Protein AF-A0A8T4U6S9-F1 (afdb_monomer_lite)

Structure (mmCIF, N/CA/C/O backbone):
data_AF-A0A8T4U6S9-F1
#
_entry.id   AF-A0A8T4U6S9-F1
#
loop_
_atom_site.group_PDB
_atom_site.id
_atom_site.type_symbol
_atom_site.label_atom_id
_atom_site.label_alt_id
_atom_site.label_comp_id
_atom_site.label_asym_id
_atom_site.label_entity_id
_atom_site.label_seq_id
_atom_site.pdbx_PDB_ins_code
_atom_site.Cartn_x
_atom_site.Cartn_y
_atom_site.Cartn_z
_atom_site.occupancy
_atom_site.B_iso_or_equiv
_atom_site.auth_seq_id
_atom_site.auth_comp_id
_atom_site.auth_asym_id
_atom_site.auth_atom_id
_atom_site.pdbx_PDB_model_num
ATOM 1 N N . MET A 1 1 ? 29.583 -14.614 -25.474 1.00 51.53 1 MET A N 1
ATOM 2 C CA . MET A 1 1 ? 29.333 -15.308 -26.762 1.00 51.53 1 MET A CA 1
ATOM 3 C C . MET A 1 1 ? 27.960 -15.006 -27.361 1.00 51.53 1 MET A C 1
ATOM 5 O O . MET A 1 1 ? 27.967 -14.404 -28.423 1.00 51.53 1 MET A O 1
ATOM 9 N N . LEU A 1 2 ? 26.808 -15.324 -26.743 1.00 51.91 2 LEU A N 1
ATOM 10 C CA . LEU A 1 2 ? 25.491 -14.963 -27.326 1.00 51.91 2 LEU A CA 1
ATOM 11 C C . LEU A 1 2 ? 25.224 -13.436 -27.312 1.00 51.91 2 LEU A C 1
ATOM 13 O O . LEU A 1 2 ? 24.712 -12.878 -28.275 1.00 51.91 2 LEU A O 1
ATOM 17 N N . VAL A 1 3 ? 25.641 -12.750 -26.239 1.00 52.28 3 VAL A N 1
ATOM 18 C CA . VAL A 1 3 ? 25.426 -11.302 -26.026 1.00 52.28 3 VAL A CA 1
ATOM 19 C C . VAL A 1 3 ? 26.238 -10.427 -26.997 1.00 52.28 3 VAL A C 1
ATOM 21 O O . VAL A 1 3 ? 25.736 -9.408 -27.464 1.00 52.28 3 VAL A O 1
ATOM 24 N N . ASP A 1 4 ? 27.456 -10.843 -27.360 1.00 55.69 4 ASP A N 1
ATOM 25 C CA . ASP A 1 4 ? 28.350 -10.070 -28.241 1.00 55.69 4 ASP A CA 1
ATOM 26 C C . ASP A 1 4 ? 27.892 -10.089 -29.710 1.00 55.69 4 ASP A C 1
ATOM 28 O O . ASP A 1 4 ? 28.009 -9.084 -30.409 1.00 55.69 4 ASP A O 1
ATOM 32 N N . HIS A 1 5 ? 27.301 -11.202 -30.164 1.00 62.38 5 HIS A N 1
ATOM 33 C CA . HIS A 1 5 ? 26.723 -11.313 -31.512 1.00 62.38 5 HIS A CA 1
ATOM 34 C C . HIS A 1 5 ? 25.413 -10.524 -31.639 1.00 62.38 5 HIS A C 1
ATOM 36 O O . HIS A 1 5 ? 25.097 -10.007 -32.710 1.00 62.38 5 HIS A O 1
ATOM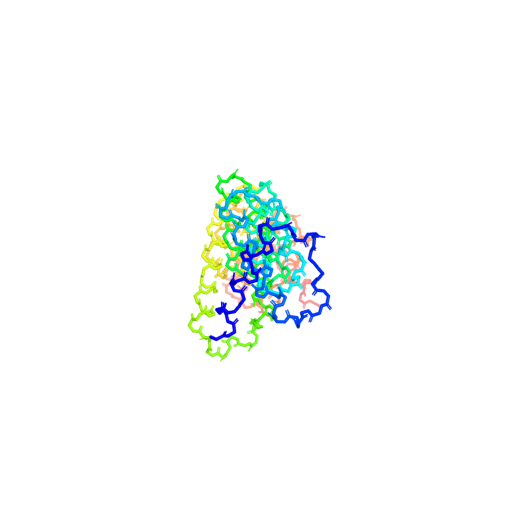 42 N N . LEU A 1 6 ? 24.680 -10.369 -30.533 1.00 75.19 6 LEU A N 1
ATOM 43 C CA . LEU A 1 6 ? 23.434 -9.612 -30.500 1.00 75.19 6 LEU A CA 1
ATOM 44 C C . LEU A 1 6 ? 23.664 -8.111 -30.707 1.00 75.19 6 LEU A C 1
ATOM 46 O O . LEU A 1 6 ? 22.892 -7.455 -31.399 1.00 75.19 6 LEU A O 1
ATOM 50 N N . ARG A 1 7 ? 24.762 -7.575 -30.159 1.00 78.25 7 ARG A N 1
ATOM 51 C CA . ARG A 1 7 ? 25.083 -6.144 -30.228 1.00 78.25 7 ARG A CA 1
ATOM 52 C C . ARG A 1 7 ? 25.266 -5.650 -31.664 1.00 78.25 7 ARG A C 1
ATOM 54 O O . ARG A 1 7 ? 24.832 -4.549 -31.989 1.00 78.25 7 ARG A O 1
ATOM 61 N N . GLY A 1 8 ? 25.876 -6.464 -32.527 1.00 82.25 8 GLY A N 1
ATOM 62 C CA . GLY A 1 8 ? 26.028 -6.143 -33.950 1.00 82.25 8 GLY A CA 1
ATOM 63 C C . GLY A 1 8 ? 24.681 -6.030 -34.666 1.00 82.25 8 GLY A C 1
ATOM 64 O O . GLY A 1 8 ? 24.449 -5.062 -35.388 1.00 82.25 8 GLY A O 1
ATOM 65 N N . LEU A 1 9 ? 23.770 -6.974 -34.404 1.00 83.81 9 LEU A N 1
ATOM 66 C CA . LEU A 1 9 ? 22.406 -6.943 -34.934 1.00 83.81 9 LEU A CA 1
ATOM 67 C C . LEU A 1 9 ? 21.625 -5.735 -34.400 1.00 83.81 9 LEU A C 1
ATOM 69 O O . LEU A 1 9 ? 20.993 -5.031 -35.178 1.00 83.81 9 LEU A O 1
ATOM 73 N N . VAL A 1 10 ? 21.708 -5.451 -33.098 1.00 87.44 10 VAL A N 1
ATOM 74 C CA . VAL A 1 10 ? 21.048 -4.298 -32.463 1.00 87.44 10 VAL A CA 1
ATOM 75 C C . VAL A 1 10 ? 21.481 -2.982 -33.108 1.00 87.44 10 VAL A C 1
ATOM 77 O O . VAL A 1 10 ? 20.631 -2.196 -33.515 1.00 87.44 10 VAL A O 1
ATOM 80 N N . LEU A 1 11 ? 22.789 -2.757 -33.262 1.00 85.25 11 LEU A N 1
ATOM 81 C CA . LEU A 1 11 ? 23.313 -1.534 -33.880 1.00 85.25 11 LEU A CA 1
ATOM 82 C C . LEU A 1 11 ? 22.956 -1.430 -35.368 1.00 85.25 11 LEU A C 1
ATOM 84 O O . LEU A 1 11 ? 22.713 -0.331 -35.867 1.00 85.25 11 LEU A O 1
ATOM 88 N N . TYR A 1 12 ? 22.906 -2.562 -36.076 1.00 86.75 12 TYR A N 1
ATOM 89 C CA . TYR A 1 12 ? 22.444 -2.599 -37.460 1.00 86.75 12 TYR A CA 1
ATOM 90 C C . TYR A 1 12 ? 20.974 -2.179 -37.562 1.00 86.75 12 TYR A C 1
ATOM 92 O O . TYR A 1 12 ? 20.671 -1.234 -38.288 1.00 86.75 12 TYR A O 1
ATOM 100 N N . VAL A 1 13 ? 20.081 -2.820 -36.797 1.00 86.19 13 VAL A N 1
ATOM 101 C CA . VAL A 1 13 ? 18.638 -2.530 -36.822 1.00 86.19 13 VAL A CA 1
ATOM 102 C C . VAL A 1 13 ? 18.345 -1.106 -36.355 1.00 86.19 13 VAL A C 1
ATOM 104 O O . VAL A 1 13 ? 17.532 -0.425 -36.973 1.00 86.19 13 VAL A O 1
ATOM 107 N N . TYR A 1 14 ? 19.052 -0.617 -35.335 1.00 86.94 14 TYR A N 1
ATOM 108 C CA . TYR A 1 14 ? 18.973 0.778 -34.899 1.00 86.94 14 TYR A CA 1
ATOM 109 C C . TYR A 1 14 ? 19.214 1.757 -36.063 1.00 86.94 14 TYR A C 1
ATOM 111 O O . TYR A 1 14 ? 18.476 2.727 -36.225 1.00 86.94 14 TYR A O 1
ATOM 119 N N . ARG A 1 15 ? 20.205 1.471 -36.918 1.00 84.88 15 ARG A N 1
ATOM 120 C CA . ARG A 1 15 ? 20.586 2.337 -38.041 1.00 84.88 15 ARG A CA 1
ATOM 121 C C . ARG A 1 15 ? 19.616 2.278 -39.224 1.00 84.88 15 ARG A C 1
ATOM 123 O O . ARG A 1 15 ? 19.459 3.288 -39.906 1.00 84.88 15 ARG A O 1
ATOM 130 N N . VAL A 1 16 ? 19.027 1.115 -39.509 1.00 84.62 16 VAL A N 1
ATOM 131 C CA . VAL A 1 16 ? 18.133 0.928 -40.672 1.00 84.62 16 VAL A CA 1
ATOM 132 C C . VAL A 1 16 ? 16.645 1.086 -40.337 1.00 84.62 16 VAL A C 1
ATOM 134 O O . VAL A 1 16 ? 15.842 1.296 -41.240 1.00 84.62 16 VAL A O 1
ATOM 137 N N . GLY A 1 17 ? 16.284 1.048 -39.053 1.00 80.25 17 GLY A N 1
ATOM 138 C CA . GLY A 1 17 ? 14.911 1.118 -38.554 1.00 80.25 17 GLY A CA 1
ATOM 139 C C . GLY A 1 17 ? 14.286 -0.267 -38.376 1.00 80.25 17 GLY A C 1
ATOM 140 O O . GLY A 1 17 ? 14.355 -1.109 -39.271 1.00 80.25 17 GLY A O 1
ATOM 141 N N . ILE A 1 18 ? 13.647 -0.502 -37.225 1.00 81.31 18 ILE A N 1
ATOM 142 C CA . ILE A 1 18 ? 13.078 -1.812 -36.858 1.00 81.31 18 ILE A CA 1
ATOM 143 C C . ILE A 1 18 ? 11.996 -2.300 -37.829 1.00 81.31 18 ILE A C 1
ATOM 145 O O . ILE A 1 18 ? 11.954 -3.485 -38.142 1.00 81.31 18 ILE A O 1
ATOM 149 N N . ASP A 1 19 ? 11.210 -1.383 -38.395 1.00 77.81 19 ASP A N 1
ATOM 150 C CA . ASP A 1 19 ? 10.136 -1.697 -39.349 1.00 77.81 19 ASP A CA 1
ATOM 151 C C . ASP A 1 19 ? 10.659 -2.246 -40.687 1.00 77.81 19 ASP A C 1
ATOM 153 O O . ASP A 1 19 ? 9.901 -2.795 -41.486 1.00 77.81 19 ASP A O 1
ATOM 157 N N . THR A 1 20 ? 11.963 -2.104 -40.947 1.00 78.62 20 THR A N 1
ATOM 158 C CA . THR A 1 20 ? 12.610 -2.579 -42.178 1.00 78.62 20 THR A CA 1
ATOM 159 C C . THR A 1 20 ? 13.179 -3.992 -42.051 1.00 78.62 20 THR A C 1
ATOM 161 O O . THR A 1 20 ? 13.638 -4.562 -43.043 1.00 78.62 20 THR A O 1
ATOM 164 N N . VAL A 1 21 ? 13.149 -4.576 -40.848 1.00 79.81 21 VAL A N 1
ATOM 165 C CA . VAL A 1 21 ? 13.785 -5.861 -40.549 1.00 79.81 21 VAL A CA 1
ATOM 166 C C . VAL A 1 21 ? 12.738 -6.868 -40.093 1.00 79.81 21 VAL A C 1
ATOM 168 O O . VAL A 1 21 ? 12.034 -6.660 -39.111 1.00 79.81 21 VAL A O 1
ATOM 171 N N . ASN A 1 22 ? 12.647 -8.000 -40.795 1.00 79.12 22 ASN A N 1
ATOM 172 C CA . ASN A 1 22 ? 11.760 -9.080 -40.383 1.00 79.12 22 ASN A CA 1
ATOM 173 C C . ASN A 1 22 ? 12.373 -9.860 -39.208 1.00 79.12 22 ASN A C 1
ATOM 175 O O . ASN A 1 22 ? 13.365 -10.570 -39.375 1.00 79.12 22 ASN A O 1
ATOM 179 N N . LEU A 1 23 ? 11.759 -9.743 -38.030 1.00 74.56 23 LEU A N 1
ATOM 180 C CA . LEU A 1 23 ? 12.216 -10.387 -36.798 1.00 74.56 23 LEU A CA 1
ATOM 181 C C . LEU A 1 23 ? 11.488 -11.711 -36.485 1.00 74.56 23 LEU A C 1
ATOM 183 O O . LEU A 1 23 ? 11.791 -12.337 -35.472 1.00 74.56 23 LEU A O 1
ATOM 187 N N . THR A 1 24 ? 10.572 -12.193 -37.340 1.00 72.50 24 THR A N 1
ATOM 188 C CA . THR A 1 24 ? 9.717 -13.373 -37.062 1.00 72.50 24 THR A CA 1
ATOM 189 C C . THR A 1 24 ? 10.461 -14.713 -36.953 1.00 72.50 24 THR A C 1
ATOM 191 O O . THR A 1 24 ? 9.826 -15.741 -36.740 1.00 72.50 24 THR A O 1
ATOM 194 N N . GLY A 1 25 ? 11.785 -14.729 -37.123 1.00 72.00 25 GLY A N 1
ATOM 195 C CA . GLY A 1 25 ? 12.630 -15.923 -37.003 1.00 72.00 25 GLY A CA 1
ATOM 196 C C . GLY A 1 25 ? 13.499 -15.976 -35.745 1.00 72.00 25 GLY A C 1
ATOM 197 O O . GLY A 1 25 ? 14.247 -16.938 -35.583 1.00 72.00 25 GLY A O 1
ATOM 198 N N . LEU A 1 26 ? 13.454 -14.961 -34.875 1.00 77.50 26 LEU A N 1
ATOM 199 C CA . LEU A 1 26 ? 14.237 -14.976 -33.640 1.00 77.50 26 LEU A CA 1
ATOM 200 C C . LEU A 1 26 ? 13.569 -15.866 -32.593 1.00 77.50 26 LEU A C 1
ATOM 202 O O . LEU A 1 26 ? 12.367 -15.765 -32.347 1.00 77.50 26 LEU A O 1
ATOM 206 N N . GLU A 1 27 ? 14.373 -16.693 -31.925 1.00 82.19 27 GLU A N 1
ATOM 207 C CA . GLU A 1 27 ? 13.925 -17.377 -30.716 1.00 82.19 27 GLU A CA 1
ATOM 208 C C . GLU A 1 27 ? 13.443 -16.344 -29.683 1.00 82.19 27 GLU A C 1
ATOM 210 O O . GLU A 1 27 ? 14.039 -15.264 -29.582 1.00 82.19 27 GLU A O 1
ATOM 215 N N . PRO A 1 28 ? 12.409 -16.654 -28.878 1.00 79.75 28 PRO A N 1
ATOM 216 C CA . PRO A 1 28 ? 11.852 -15.708 -27.914 1.00 79.75 28 PRO A CA 1
ATOM 217 C C . PRO A 1 28 ? 12.914 -15.073 -27.011 1.00 79.75 28 PRO A C 1
ATOM 219 O O . PRO A 1 28 ? 12.894 -13.871 -26.778 1.00 79.75 28 PRO A O 1
ATOM 222 N N . ASP A 1 29 ? 13.888 -15.851 -26.546 1.00 77.81 29 ASP A N 1
ATOM 223 C CA . ASP A 1 29 ? 14.964 -15.402 -25.657 1.00 77.81 29 ASP A CA 1
ATOM 224 C C . ASP A 1 29 ? 15.898 -14.383 -26.325 1.00 77.81 29 ASP A C 1
ATOM 226 O O . ASP A 1 29 ? 16.327 -13.407 -25.702 1.00 77.81 29 ASP A O 1
ATOM 230 N N . VAL A 1 30 ? 16.154 -14.577 -27.618 1.00 81.56 30 VAL A N 1
ATOM 231 C CA . VAL A 1 30 ? 16.970 -13.698 -28.461 1.00 81.56 30 VAL A CA 1
ATOM 232 C C . VAL A 1 30 ? 16.196 -12.424 -28.790 1.00 81.56 30 VAL A C 1
ATOM 234 O O . VAL A 1 30 ? 16.745 -11.332 -28.644 1.00 81.56 30 VAL A O 1
ATOM 237 N N . MET A 1 31 ? 14.912 -12.547 -29.144 1.00 82.94 31 MET A N 1
ATOM 238 C CA . MET A 1 31 ? 14.008 -11.412 -29.357 1.00 82.94 31 MET A CA 1
ATOM 239 C C . MET A 1 31 ? 13.930 -10.526 -28.107 1.00 82.94 31 MET A C 1
ATOM 241 O O . MET A 1 31 ? 14.059 -9.308 -28.202 1.00 82.94 31 MET A O 1
ATOM 245 N N . ARG A 1 32 ? 13.804 -11.124 -26.915 1.00 78.19 32 ARG A N 1
ATOM 246 C CA . ARG A 1 32 ? 13.781 -10.394 -25.636 1.00 78.19 32 ARG A CA 1
ATOM 247 C C . ARG A 1 32 ? 15.041 -9.565 -25.421 1.00 78.19 32 ARG A C 1
ATOM 249 O O . ARG A 1 32 ? 14.953 -8.359 -25.189 1.00 78.19 32 ARG A O 1
ATOM 256 N N . ALA A 1 33 ? 16.209 -10.206 -25.496 1.00 82.12 33 ALA A N 1
ATOM 257 C CA . ALA A 1 33 ? 17.491 -9.535 -25.298 1.00 82.12 33 ALA A CA 1
ATOM 258 C C . ALA A 1 33 ? 17.718 -8.433 -26.346 1.00 82.12 33 ALA A C 1
ATOM 260 O O . ALA A 1 33 ? 18.272 -7.381 -26.025 1.00 82.12 33 ALA A O 1
ATOM 261 N N . PHE A 1 34 ? 17.247 -8.664 -27.573 1.00 87.06 34 PHE A N 1
ATOM 262 C CA . PHE A 1 34 ? 17.358 -7.732 -28.686 1.00 87.06 34 PHE A CA 1
ATOM 263 C C . PHE A 1 34 ? 16.498 -6.488 -28.448 1.00 87.06 34 PHE A C 1
ATOM 265 O O . PHE A 1 34 ? 17.028 -5.377 -28.428 1.00 87.06 34 PHE A O 1
ATOM 272 N N . CYS A 1 35 ? 15.202 -6.673 -28.178 1.00 85.94 35 CYS A N 1
ATOM 273 C CA . CYS A 1 35 ? 14.265 -5.589 -27.888 1.00 85.94 35 CYS A CA 1
ATOM 274 C C . CYS A 1 35 ? 14.698 -4.770 -26.669 1.00 85.94 35 CYS A C 1
ATOM 276 O O . CYS A 1 35 ? 14.583 -3.546 -26.683 1.00 85.94 35 CYS A O 1
ATOM 278 N N . LYS A 1 36 ? 15.249 -5.418 -25.633 1.00 84.31 36 LYS A N 1
ATOM 279 C CA . LYS A 1 36 ? 15.798 -4.709 -24.476 1.00 84.31 36 LYS A CA 1
ATOM 280 C C . LYS A 1 36 ? 16.973 -3.810 -24.870 1.00 84.31 36 LYS A C 1
ATOM 282 O O . LYS A 1 36 ? 16.929 -2.621 -24.591 1.00 84.31 36 LYS A O 1
ATOM 287 N N . GLN A 1 37 ? 18.000 -4.352 -25.530 1.00 87.44 37 GLN A N 1
ATOM 288 C CA . GLN A 1 37 ? 19.192 -3.576 -25.897 1.00 87.44 37 GLN A CA 1
ATOM 289 C C . GLN A 1 37 ? 18.872 -2.438 -26.875 1.00 87.44 37 GLN A C 1
ATOM 291 O O . GLN A 1 37 ? 19.387 -1.336 -26.720 1.00 87.44 37 GLN A O 1
ATOM 296 N N . LEU A 1 38 ? 18.010 -2.685 -27.864 1.00 87.75 38 LEU A N 1
ATOM 297 C CA . LEU A 1 38 ? 17.597 -1.659 -28.819 1.00 87.75 38 LEU A CA 1
ATOM 298 C C . LEU A 1 38 ? 16.728 -0.578 -28.157 1.00 87.75 38 LEU A C 1
ATOM 300 O O . LEU A 1 38 ? 16.917 0.610 -28.410 1.00 87.75 38 LEU A O 1
ATOM 304 N N . GLY A 1 39 ? 15.804 -0.974 -27.277 1.00 85.94 39 GLY A N 1
ATOM 305 C CA . GLY A 1 39 ? 14.997 -0.031 -26.509 1.00 85.94 39 GLY A CA 1
ATOM 306 C C . GLY A 1 39 ? 15.838 0.810 -25.544 1.00 85.94 39 GLY A C 1
ATOM 307 O O . GLY A 1 39 ? 15.584 2.010 -25.426 1.00 85.94 39 GLY A O 1
ATOM 308 N N . ASP A 1 40 ? 16.860 0.214 -24.915 1.00 85.31 40 ASP A N 1
ATOM 309 C CA . ASP A 1 40 ? 17.811 0.910 -24.039 1.00 85.31 40 ASP A CA 1
ATOM 310 C C . ASP A 1 40 ? 18.556 2.003 -24.842 1.00 85.31 40 ASP A C 1
ATOM 312 O O . ASP A 1 40 ? 18.593 3.152 -24.403 1.00 85.31 40 ASP A O 1
ATOM 316 N N . ILE A 1 41 ? 19.020 1.704 -26.068 1.00 87.06 41 ILE A N 1
ATOM 317 C CA . ILE A 1 41 ? 19.638 2.694 -26.979 1.00 87.06 41 ILE A CA 1
ATOM 318 C C . ILE A 1 41 ? 18.664 3.836 -27.307 1.00 87.06 41 ILE A C 1
ATOM 320 O O . ILE A 1 41 ? 18.999 5.007 -27.129 1.00 87.06 41 ILE A O 1
ATOM 324 N N . TYR A 1 42 ? 17.430 3.529 -27.726 1.00 87.19 42 TYR A N 1
ATOM 325 C CA . TYR A 1 42 ? 16.435 4.575 -27.996 1.00 87.19 42 TYR A CA 1
ATOM 326 C C . TYR A 1 42 ? 16.137 5.431 -26.755 1.00 87.19 42 TYR A C 1
ATOM 328 O O . TYR A 1 42 ? 15.879 6.630 -26.876 1.00 87.19 42 TYR A O 1
ATOM 336 N N . ALA A 1 43 ? 16.161 4.840 -25.558 1.00 84.25 43 ALA A N 1
ATOM 337 C CA . ALA A 1 43 ? 15.920 5.551 -24.309 1.00 84.25 43 ALA A CA 1
ATOM 338 C C . ALA A 1 43 ? 17.094 6.455 -23.894 1.00 84.25 43 ALA A C 1
ATOM 340 O O . ALA A 1 43 ? 16.840 7.524 -23.327 1.00 84.25 43 ALA A O 1
ATOM 341 N N . GLU A 1 44 ? 18.338 6.041 -24.151 1.00 87.00 44 GLU A N 1
ATOM 342 C CA . GLU A 1 44 ? 19.557 6.835 -23.932 1.00 87.00 44 GLU A CA 1
ATOM 343 C C . GLU A 1 44 ? 19.596 8.070 -24.838 1.00 87.00 44 GLU A C 1
ATOM 345 O O . GLU A 1 44 ? 19.968 9.154 -24.398 1.00 87.00 44 GLU A O 1
ATOM 350 N N . GLU A 1 45 ? 19.106 7.944 -26.069 1.00 86.12 45 GLU A N 1
ATOM 351 C CA . GLU A 1 45 ? 19.044 9.045 -27.038 1.00 86.12 45 GLU A CA 1
ATOM 352 C C . GLU A 1 45 ? 17.809 9.948 -26.890 1.00 86.12 45 GLU A C 1
ATOM 354 O O . GLU A 1 45 ? 17.562 10.832 -27.708 1.00 86.12 45 GLU A O 1
ATOM 359 N N . GLY A 1 46 ? 16.989 9.725 -25.860 1.00 83.31 46 GLY A N 1
ATOM 360 C CA . GLY A 1 46 ? 15.782 10.516 -25.600 1.00 83.31 46 GLY A CA 1
ATOM 361 C C . GLY A 1 46 ? 14.577 10.161 -26.481 1.00 83.31 46 GLY A C 1
ATOM 362 O O . GLY A 1 46 ? 13.495 10.728 -26.299 1.00 83.31 46 GLY A O 1
ATOM 363 N N . SER A 1 47 ? 14.700 9.170 -27.367 1.00 86.94 47 SER A N 1
ATOM 364 C CA . SER A 1 47 ? 13.630 8.664 -28.238 1.00 86.94 47 SER A CA 1
ATOM 365 C C . SER A 1 47 ? 12.650 7.754 -27.481 1.00 86.94 47 SER A C 1
ATOM 367 O O . SER A 1 47 ? 12.463 6.580 -27.796 1.00 86.94 47 SER A O 1
ATOM 369 N N . THR A 1 48 ? 11.969 8.309 -26.474 1.00 85.06 48 THR A N 1
ATOM 370 C CA . THR A 1 48 ? 11.138 7.543 -25.523 1.00 85.06 48 THR A CA 1
ATOM 371 C C . THR A 1 48 ? 9.982 6.782 -26.192 1.00 85.06 48 THR A C 1
ATOM 373 O O . THR A 1 48 ? 9.643 5.682 -25.764 1.00 85.06 48 THR A O 1
ATOM 376 N N . ASN A 1 49 ? 9.387 7.318 -27.266 1.00 83.44 49 ASN A N 1
ATOM 377 C CA . ASN A 1 49 ? 8.327 6.620 -28.012 1.00 83.44 49 ASN A CA 1
ATOM 378 C C . ASN A 1 49 ? 8.851 5.378 -28.742 1.00 83.44 49 ASN A C 1
ATOM 380 O O . ASN A 1 49 ? 8.219 4.326 -28.677 1.00 83.44 49 ASN A O 1
ATOM 384 N N . ALA A 1 50 ? 10.010 5.497 -29.396 1.00 83.25 50 ALA A N 1
ATOM 385 C CA . ALA A 1 50 ? 10.654 4.383 -30.084 1.00 83.25 50 ALA A CA 1
ATOM 386 C C . ALA A 1 50 ? 11.115 3.318 -29.082 1.00 83.25 50 ALA A C 1
ATOM 388 O O . ALA A 1 50 ? 10.907 2.128 -29.310 1.00 83.25 50 ALA A O 1
ATOM 389 N N . ALA A 1 51 ? 11.640 3.741 -27.928 1.00 84.44 51 ALA A N 1
ATOM 390 C CA . ALA A 1 51 ? 12.003 2.838 -26.842 1.00 84.44 51 ALA A CA 1
ATOM 391 C C . ALA A 1 51 ? 10.798 2.019 -26.353 1.00 84.44 51 ALA A C 1
ATOM 393 O O . ALA A 1 51 ? 10.867 0.794 -26.314 1.00 84.44 51 ALA A O 1
ATOM 394 N N . LEU A 1 52 ? 9.669 2.674 -26.048 1.00 81.69 52 LEU A N 1
ATOM 395 C CA . LEU A 1 52 ? 8.448 1.995 -25.597 1.00 81.69 52 LEU A CA 1
ATOM 396 C C . LEU A 1 52 ? 7.909 1.003 -26.630 1.00 81.69 52 LEU A C 1
ATOM 398 O O . LEU A 1 52 ? 7.614 -0.132 -26.263 1.00 81.69 52 LEU A O 1
ATOM 402 N N . ALA A 1 53 ? 7.827 1.412 -27.900 1.00 82.31 53 ALA A N 1
ATOM 403 C CA . ALA A 1 53 ? 7.399 0.532 -28.986 1.00 82.31 53 ALA A CA 1
ATOM 404 C C . ALA A 1 53 ? 8.329 -0.686 -29.118 1.00 82.31 53 ALA A C 1
ATOM 406 O O . ALA A 1 53 ? 7.871 -1.815 -29.282 1.00 82.31 53 ALA A O 1
ATOM 407 N N . THR A 1 54 ? 9.637 -0.475 -28.960 1.00 83.44 54 THR A N 1
ATOM 408 C CA . THR A 1 54 ? 10.631 -1.550 -29.029 1.00 83.44 54 THR A CA 1
ATOM 409 C C . THR A 1 54 ? 10.496 -2.523 -27.859 1.00 83.44 54 THR A C 1
ATOM 411 O O . THR A 1 54 ? 10.528 -3.734 -28.066 1.00 83.44 54 THR A O 1
ATOM 414 N N . TYR A 1 55 ? 10.293 -2.029 -26.635 1.00 82.88 55 TYR A N 1
ATOM 415 C CA . TYR A 1 55 ? 10.102 -2.900 -25.476 1.00 82.88 55 TYR A CA 1
ATOM 416 C C . TYR A 1 55 ? 8.817 -3.734 -25.566 1.00 82.88 55 TYR A C 1
ATOM 418 O O . TYR A 1 55 ? 8.847 -4.907 -25.187 1.00 82.88 55 TYR A O 1
ATOM 426 N N . SER A 1 56 ? 7.723 -3.169 -26.099 1.00 76.81 56 SER A N 1
ATOM 427 C CA . SER A 1 56 ? 6.459 -3.904 -26.275 1.00 76.81 56 SER A CA 1
ATOM 428 C C . SER A 1 56 ? 6.562 -5.057 -27.274 1.00 76.81 56 SER A C 1
ATOM 430 O O . SER A 1 56 ? 5.869 -6.055 -27.130 1.00 76.81 56 SER A O 1
ATOM 432 N N . LEU A 1 57 ? 7.473 -4.982 -28.250 1.00 77.06 57 LEU A N 1
ATOM 433 C CA . LEU A 1 57 ? 7.698 -6.090 -29.190 1.00 77.06 57 LEU A CA 1
ATOM 434 C C . LEU A 1 57 ? 8.297 -7.332 -28.511 1.00 77.06 57 LEU A C 1
ATOM 436 O O . LEU A 1 57 ? 8.173 -8.437 -29.031 1.00 77.06 57 LEU A O 1
ATOM 440 N N . GLY A 1 58 ? 8.923 -7.163 -27.343 1.00 67.19 58 GLY A N 1
ATOM 441 C CA . GLY A 1 58 ? 9.478 -8.250 -26.540 1.00 67.19 58 GLY A CA 1
ATOM 442 C C . GLY A 1 58 ? 8.662 -8.581 -25.288 1.00 67.19 58 GLY A C 1
ATOM 443 O O . GLY A 1 58 ? 9.271 -9.071 -24.339 1.00 67.19 58 GLY A O 1
ATOM 444 N N . GLU A 1 59 ? 7.357 -8.257 -25.254 1.00 62.56 59 GLU A N 1
ATOM 445 C CA . GLU A 1 59 ? 6.414 -8.343 -24.114 1.00 62.56 59 GLU A CA 1
ATOM 446 C C . GLU A 1 59 ? 6.593 -9.587 -23.220 1.00 62.56 59 GLU A C 1
ATOM 448 O O . GLU A 1 59 ? 5.944 -10.620 -23.361 1.00 62.56 59 GLU A O 1
ATOM 453 N N . THR A 1 60 ? 7.508 -9.482 -22.262 1.00 61.09 60 THR A N 1
ATOM 454 C CA . THR A 1 60 ? 7.855 -10.518 -21.288 1.00 61.09 60 THR A CA 1
ATOM 455 C C . THR A 1 60 ? 8.347 -9.840 -20.011 1.00 61.09 60 THR A C 1
ATOM 457 O O . THR A 1 60 ? 8.787 -8.686 -20.054 1.00 61.09 60 THR A O 1
ATOM 460 N N . GLU A 1 61 ? 8.293 -10.549 -18.877 1.00 58.09 61 GLU A N 1
ATOM 461 C CA . GLU A 1 61 ? 8.628 -10.019 -17.540 1.00 58.09 61 GLU A CA 1
ATOM 462 C C . GLU A 1 61 ? 9.886 -9.118 -17.469 1.00 58.09 61 GLU A C 1
ATOM 464 O O . GLU A 1 61 ? 9.818 -8.073 -16.818 1.00 58.09 61 GLU A O 1
ATOM 469 N N . PRO A 1 62 ? 11.006 -9.415 -18.166 1.00 61.62 62 PRO A N 1
ATOM 470 C CA . PRO A 1 62 ? 12.218 -8.593 -18.106 1.00 61.62 62 PRO A CA 1
ATOM 471 C C . PRO A 1 62 ? 12.102 -7.190 -18.730 1.00 61.62 62 PRO A C 1
ATOM 473 O O . PRO A 1 62 ? 12.861 -6.299 -18.349 1.00 61.62 62 PRO A O 1
ATOM 476 N N . ASN A 1 63 ? 11.181 -6.970 -19.676 1.00 72.88 63 ASN A N 1
ATOM 477 C CA . ASN A 1 63 ? 11.041 -5.685 -20.379 1.00 72.88 63 ASN A CA 1
ATOM 478 C C . ASN A 1 63 ? 10.085 -4.719 -19.673 1.00 72.88 63 ASN A C 1
ATOM 480 O O . ASN A 1 63 ? 10.138 -3.511 -19.917 1.00 72.88 63 ASN A O 1
ATOM 484 N N . TYR A 1 64 ? 9.245 -5.216 -18.763 1.00 79.75 64 TYR A N 1
ATOM 485 C CA . TYR A 1 64 ? 8.256 -4.390 -18.077 1.00 79.75 64 TYR A CA 1
ATOM 486 C C . TYR A 1 64 ? 8.887 -3.269 -17.252 1.00 79.75 64 TYR A C 1
ATOM 488 O O . TYR A 1 64 ? 8.388 -2.147 -17.276 1.00 79.75 64 TYR A O 1
ATOM 496 N N . LYS A 1 65 ? 10.032 -3.505 -16.600 1.00 80.62 65 LYS A N 1
ATOM 497 C CA . LYS A 1 65 ? 10.724 -2.444 -15.853 1.00 80.62 65 LYS A CA 1
ATOM 498 C C . LYS A 1 65 ? 11.132 -1.284 -16.766 1.00 80.62 65 LYS A C 1
ATOM 500 O O . LYS A 1 65 ? 10.839 -0.129 -16.461 1.00 80.62 65 LYS A O 1
ATOM 505 N N . SER A 1 66 ? 11.742 -1.576 -17.917 1.00 81.19 66 SER A N 1
ATOM 506 C CA . SER A 1 66 ? 12.135 -0.544 -18.885 1.00 81.19 66 SER A CA 1
ATOM 507 C C . SER A 1 66 ? 10.925 0.157 -19.522 1.00 81.19 66 SER A C 1
ATOM 509 O O . SER A 1 66 ? 10.954 1.375 -19.712 1.00 81.19 66 SER A O 1
ATOM 511 N N . MET A 1 67 ? 9.828 -0.568 -19.773 1.00 82.44 67 MET A N 1
ATOM 512 C CA . MET A 1 67 ? 8.560 0.021 -20.230 1.00 82.44 67 MET A CA 1
ATOM 513 C C . MET A 1 67 ? 7.969 0.989 -19.203 1.00 82.44 67 MET A C 1
ATOM 515 O O . MET A 1 67 ? 7.623 2.119 -19.548 1.00 82.44 67 MET A O 1
ATOM 519 N N . ALA A 1 68 ? 7.879 0.579 -17.938 1.00 86.62 68 ALA A N 1
ATOM 520 C CA . ALA A 1 68 ? 7.342 1.414 -16.871 1.00 86.62 68 ALA A CA 1
ATOM 521 C C . ALA A 1 68 ? 8.174 2.693 -16.688 1.00 86.62 68 ALA A C 1
ATOM 523 O O . ALA A 1 68 ? 7.617 3.787 -16.598 1.00 86.62 68 ALA A O 1
ATOM 524 N N . LEU A 1 69 ? 9.508 2.589 -16.734 1.00 85.31 69 LEU A N 1
ATOM 525 C CA . LEU A 1 69 ? 10.402 3.752 -16.700 1.00 85.31 69 LEU A CA 1
ATOM 526 C C . LEU A 1 69 ? 10.192 4.689 -17.903 1.00 85.31 69 LEU A C 1
ATOM 528 O O . LEU A 1 69 ? 10.234 5.910 -17.746 1.00 85.31 69 LEU A O 1
ATOM 532 N N . GLY A 1 70 ? 9.923 4.147 -19.094 1.00 84.38 70 GLY A N 1
ATOM 533 C CA . GLY A 1 70 ? 9.556 4.942 -20.268 1.00 84.38 70 GLY A CA 1
ATOM 534 C C . GLY A 1 70 ? 8.243 5.710 -20.077 1.00 84.38 70 GLY A C 1
ATOM 535 O O . GLY A 1 70 ? 8.171 6.895 -20.401 1.00 84.38 70 GLY A O 1
ATOM 536 N N . TYR A 1 71 ? 7.224 5.084 -19.482 1.00 88.75 71 TYR A N 1
ATOM 537 C CA . TYR A 1 71 ? 5.968 5.760 -19.140 1.00 88.75 71 TYR A CA 1
ATOM 538 C C . TYR A 1 71 ? 6.151 6.837 -18.064 1.00 88.75 71 TYR A C 1
ATOM 540 O O . TYR A 1 71 ? 5.612 7.934 -18.206 1.00 88.75 71 TYR A O 1
ATOM 548 N N . ILE A 1 72 ? 6.999 6.598 -17.057 1.00 87.25 72 ILE A N 1
ATOM 549 C CA . ILE A 1 72 ? 7.393 7.618 -16.072 1.00 87.25 72 ILE A CA 1
ATOM 550 C C . ILE A 1 72 ? 7.999 8.841 -16.770 1.00 87.25 72 ILE A C 1
ATOM 552 O O . ILE A 1 72 ? 7.593 9.963 -16.459 1.00 87.25 72 ILE A O 1
ATOM 556 N N . LYS A 1 73 ? 8.921 8.640 -17.726 1.00 85.62 73 LYS A N 1
ATOM 557 C CA . LYS A 1 73 ? 9.546 9.724 -18.510 1.00 85.62 73 LYS A CA 1
ATOM 558 C C . LYS A 1 73 ? 8.541 10.504 -19.364 1.00 85.62 73 LYS A C 1
ATOM 560 O O . LYS A 1 73 ? 8.744 11.689 -19.596 1.00 85.62 73 LYS A O 1
ATOM 565 N N . LYS A 1 74 ? 7.461 9.861 -19.817 1.00 86.62 74 LYS A N 1
ATOM 566 C CA . LYS A 1 74 ? 6.370 10.497 -20.580 1.00 86.62 74 LYS A CA 1
ATOM 567 C C . LYS A 1 74 ? 5.296 11.152 -19.712 1.00 86.62 74 LYS A C 1
ATOM 569 O O . LYS A 1 74 ? 4.246 11.505 -20.241 1.00 86.62 74 LYS A O 1
ATOM 574 N N . ASP A 1 75 ? 5.533 11.259 -18.409 1.00 87.38 75 ASP A N 1
ATOM 575 C CA . ASP A 1 75 ? 4.556 11.756 -17.442 1.00 87.38 75 ASP A CA 1
ATOM 576 C C . ASP A 1 75 ? 3.223 10.985 -17.469 1.00 87.38 75 ASP A C 1
ATOM 578 O O . ASP A 1 75 ? 2.134 11.533 -17.345 1.00 87.38 75 ASP A O 1
ATOM 582 N N . LYS A 1 76 ? 3.334 9.665 -17.643 1.00 89.62 76 LYS A N 1
ATOM 583 C CA . LYS A 1 76 ? 2.231 8.699 -17.685 1.00 89.62 76 LYS A CA 1
ATOM 584 C C . LYS A 1 76 ? 2.345 7.713 -16.514 1.00 89.62 76 LYS A C 1
ATOM 586 O O . LYS A 1 76 ? 2.667 6.540 -16.713 1.00 89.62 76 LYS A O 1
ATOM 591 N N . PRO A 1 77 ? 2.206 8.180 -15.258 1.00 89.00 77 PRO A N 1
ATOM 592 C CA . PRO A 1 77 ? 2.508 7.361 -14.088 1.00 89.00 77 PRO A CA 1
ATOM 593 C C . PRO A 1 77 ? 1.477 6.248 -13.839 1.00 89.00 77 PRO A C 1
ATOM 595 O O . PRO A 1 77 ? 1.837 5.226 -13.260 1.00 89.00 77 PRO A O 1
ATOM 598 N N . ASN A 1 78 ? 0.237 6.388 -14.321 1.00 89.12 78 ASN A N 1
ATOM 599 C CA . ASN A 1 78 ? -0.780 5.335 -14.220 1.00 89.12 78 ASN A CA 1
ATOM 600 C C . ASN A 1 78 ? -0.462 4.164 -15.156 1.00 89.12 78 ASN A C 1
ATOM 602 O O . ASN A 1 78 ? -0.470 3.013 -14.735 1.00 89.12 78 ASN A O 1
ATOM 606 N N . GLU A 1 79 ? -0.052 4.445 -16.394 1.00 90.19 79 GLU A N 1
ATOM 607 C CA . GLU A 1 79 ? 0.411 3.406 -17.313 1.00 90.19 79 GLU A CA 1
ATOM 608 C C . GLU A 1 79 ? 1.686 2.721 -16.793 1.00 90.19 79 GLU A C 1
ATOM 610 O O . GLU A 1 79 ? 1.855 1.512 -16.951 1.00 90.19 79 GLU A O 1
ATOM 615 N N . ALA A 1 80 ? 2.568 3.466 -16.115 1.00 90.75 80 ALA A N 1
ATOM 616 C CA . ALA A 1 80 ? 3.720 2.882 -15.432 1.00 90.75 80 ALA A CA 1
ATOM 617 C C . ALA A 1 80 ? 3.307 1.954 -14.276 1.00 90.75 80 ALA A C 1
ATOM 619 O O . ALA A 1 80 ? 3.874 0.867 -14.146 1.00 90.75 80 ALA A O 1
ATOM 620 N N . ARG A 1 81 ? 2.305 2.345 -13.471 1.00 92.62 81 ARG A N 1
ATOM 621 C CA . ARG A 1 81 ? 1.732 1.509 -12.402 1.00 92.62 81 ARG A CA 1
ATOM 622 C C . ARG A 1 81 ? 1.248 0.177 -12.961 1.00 92.62 81 ARG A C 1
ATOM 624 O O . ARG A 1 81 ? 1.667 -0.863 -12.463 1.00 92.62 81 ARG A O 1
ATOM 631 N N . ASP A 1 82 ? 0.431 0.194 -14.011 1.00 90.88 82 ASP A N 1
ATOM 632 C CA . ASP A 1 82 ? -0.144 -1.024 -14.598 1.00 90.88 82 ASP A CA 1
ATOM 633 C C . ASP A 1 82 ? 0.930 -1.993 -15.102 1.00 90.88 82 ASP A C 1
ATOM 635 O O . ASP A 1 82 ? 0.772 -3.215 -15.045 1.00 90.88 82 ASP A O 1
ATOM 639 N N . ILE A 1 83 ? 2.039 -1.458 -15.615 1.00 89.94 83 ILE A N 1
ATOM 640 C CA . ILE A 1 83 ? 3.180 -2.263 -16.045 1.00 89.94 83 ILE A CA 1
ATOM 641 C C . ILE A 1 83 ? 3.913 -2.856 -14.833 1.00 89.94 83 ILE A C 1
ATOM 643 O O . ILE A 1 83 ? 4.201 -4.052 -14.837 1.00 89.94 83 ILE A O 1
ATOM 647 N N . PHE A 1 84 ? 4.175 -2.075 -13.779 1.00 91.94 84 PHE A N 1
ATOM 648 C CA . PHE A 1 84 ? 4.818 -2.592 -12.564 1.00 91.94 84 PHE A CA 1
ATOM 649 C C . PHE A 1 84 ? 3.969 -3.643 -11.836 1.00 91.94 84 PHE A C 1
ATOM 651 O O . PHE A 1 84 ? 4.517 -4.639 -11.363 1.00 91.94 84 PHE A O 1
ATOM 658 N N . VAL A 1 85 ? 2.643 -3.470 -11.791 1.00 90.75 85 VAL A N 1
ATOM 659 C CA . VAL A 1 85 ? 1.709 -4.464 -11.234 1.00 90.75 85 VAL A CA 1
ATOM 660 C C . VAL A 1 85 ? 1.776 -5.764 -12.030 1.00 90.75 85 VAL A C 1
ATOM 662 O O . VAL A 1 85 ? 1.968 -6.828 -11.443 1.00 90.75 85 VAL A O 1
ATOM 665 N N . ARG A 1 86 ? 1.703 -5.691 -13.368 1.00 87.00 86 ARG A N 1
ATOM 666 C CA . ARG A 1 86 ? 1.846 -6.869 -14.244 1.00 87.00 86 ARG A CA 1
ATOM 667 C C . ARG A 1 86 ? 3.192 -7.568 -14.073 1.00 87.00 86 ARG A C 1
ATOM 669 O O . ARG A 1 86 ? 3.243 -8.792 -14.073 1.00 87.00 86 ARG A O 1
ATOM 676 N N . ALA A 1 87 ? 4.262 -6.802 -13.877 1.00 86.00 87 ALA A N 1
ATOM 677 C CA . ALA A 1 87 ? 5.600 -7.324 -13.610 1.00 86.00 87 ALA A CA 1
ATOM 678 C C . ALA A 1 87 ? 5.782 -7.883 -12.191 1.00 86.00 87 ALA A C 1
ATOM 680 O O . ALA A 1 87 ? 6.826 -8.461 -11.887 1.00 86.00 87 ALA A O 1
ATOM 681 N N . LYS A 1 88 ? 4.810 -7.661 -11.296 1.00 88.44 88 LYS A N 1
ATOM 682 C CA . LYS A 1 88 ? 4.948 -7.872 -9.851 1.00 88.44 88 LYS A CA 1
ATOM 683 C C . LYS A 1 88 ? 6.235 -7.231 -9.290 1.00 88.44 88 LYS A C 1
ATOM 685 O O . LYS A 1 88 ? 6.884 -7.817 -8.414 1.00 88.44 88 LYS A O 1
ATOM 690 N N . ASP A 1 89 ? 6.617 -6.064 -9.818 1.00 88.44 89 ASP A N 1
ATOM 691 C CA . ASP A 1 89 ? 7.848 -5.338 -9.478 1.00 88.44 89 ASP A CA 1
ATOM 692 C C . ASP A 1 89 ? 7.622 -4.451 -8.247 1.00 88.44 89 ASP A C 1
ATOM 694 O O . ASP A 1 89 ? 7.166 -3.309 -8.343 1.00 88.44 89 ASP A O 1
ATOM 698 N N . LEU A 1 90 ? 7.933 -5.004 -7.073 1.00 89.44 90 LEU A N 1
ATOM 699 C CA . LEU A 1 90 ? 7.751 -4.324 -5.791 1.00 89.44 90 LEU A CA 1
ATOM 700 C C . LEU A 1 90 ? 8.621 -3.067 -5.684 1.00 89.44 90 LEU A C 1
ATOM 702 O O . LEU A 1 90 ? 8.128 -2.034 -5.247 1.00 89.44 90 LEU A O 1
ATOM 706 N N . GLU A 1 91 ? 9.881 -3.122 -6.120 1.00 88.25 91 GLU A N 1
ATOM 707 C CA . GLU A 1 91 ? 10.785 -1.964 -6.088 1.00 88.25 91 GLU A CA 1
ATOM 708 C C . GLU A 1 91 ? 10.282 -0.842 -7.004 1.00 88.25 91 GLU A C 1
ATOM 710 O O . GLU A 1 91 ? 10.313 0.332 -6.628 1.00 88.25 91 GLU A O 1
ATOM 715 N N . GLY A 1 92 ? 9.767 -1.204 -8.184 1.00 89.62 92 GLY A N 1
ATOM 716 C CA . GLY A 1 92 ? 9.140 -0.275 -9.121 1.00 89.62 92 GLY A CA 1
ATOM 717 C C . GLY A 1 92 ? 7.916 0.432 -8.536 1.00 89.62 92 GLY A C 1
ATOM 718 O O . GLY A 1 92 ? 7.834 1.661 -8.590 1.00 89.62 92 GLY A O 1
ATOM 719 N N . LEU A 1 93 ? 6.997 -0.316 -7.912 1.00 93.06 93 LEU A N 1
ATOM 720 C CA . LEU A 1 93 ? 5.817 0.249 -7.239 1.00 93.06 93 LEU A CA 1
ATOM 721 C C . LEU A 1 93 ? 6.206 1.149 -6.063 1.00 93.06 93 LEU A C 1
ATOM 723 O O . LEU A 1 93 ? 5.694 2.259 -5.926 1.00 93.06 93 LEU A O 1
ATOM 727 N N . ILE A 1 94 ? 7.164 0.703 -5.253 1.00 91.19 94 ILE A N 1
ATOM 728 C CA . ILE A 1 94 ? 7.712 1.458 -4.128 1.00 91.19 94 ILE A CA 1
ATOM 729 C C . ILE A 1 94 ? 8.321 2.792 -4.595 1.00 91.19 94 ILE A C 1
ATOM 731 O O . ILE A 1 94 ? 8.101 3.825 -3.961 1.00 91.19 94 ILE A O 1
ATOM 735 N N . GLY A 1 95 ? 9.084 2.790 -5.691 1.00 91.19 95 GLY A N 1
ATOM 736 C CA . GLY A 1 95 ? 9.661 4.007 -6.267 1.00 91.19 95 GLY A CA 1
ATOM 737 C C . GLY A 1 95 ? 8.617 4.918 -6.920 1.00 91.19 95 GLY A C 1
ATOM 738 O O . GLY A 1 95 ? 8.720 6.142 -6.832 1.00 91.19 95 GLY A O 1
ATOM 739 N N . LEU A 1 96 ? 7.583 4.341 -7.541 1.00 93.62 96 LEU A N 1
ATOM 740 C CA . LEU A 1 96 ? 6.477 5.103 -8.118 1.00 93.62 96 LEU A CA 1
ATOM 741 C C . LEU A 1 96 ? 5.653 5.808 -7.031 1.00 93.62 96 LEU A C 1
ATOM 743 O O . LEU A 1 96 ? 5.307 6.974 -7.205 1.00 93.62 96 LEU A O 1
ATOM 747 N N . SER A 1 97 ? 5.409 5.150 -5.895 1.00 94.75 97 SER A N 1
ATOM 748 C CA . SER A 1 97 ? 4.768 5.776 -4.733 1.00 94.75 97 SER A CA 1
ATOM 749 C C . SER A 1 97 ? 5.528 7.020 -4.264 1.00 94.75 97 SER A C 1
ATOM 751 O O . SER A 1 97 ? 4.915 8.065 -4.066 1.00 94.75 97 SER A O 1
ATOM 753 N N . ASP A 1 98 ? 6.861 6.961 -4.140 1.00 92.81 98 ASP A N 1
ATOM 754 C CA . ASP A 1 98 ? 7.664 8.123 -3.714 1.00 92.81 98 ASP A CA 1
ATOM 755 C C . ASP A 1 98 ? 7.475 9.332 -4.633 1.00 92.81 98 ASP A C 1
ATOM 757 O O . ASP A 1 98 ? 7.528 10.480 -4.186 1.00 92.81 98 ASP A O 1
ATOM 761 N N . ARG A 1 99 ? 7.272 9.087 -5.932 1.00 92.19 99 ARG A N 1
ATOM 762 C CA . ARG A 1 99 ? 6.989 10.152 -6.893 1.00 92.19 99 ARG A CA 1
ATOM 763 C C . ARG A 1 99 ? 5.663 10.836 -6.566 1.00 92.19 99 ARG A C 1
ATOM 765 O O . ARG A 1 99 ? 5.642 12.061 -6.516 1.00 92.19 99 ARG A O 1
ATOM 772 N N . PHE A 1 100 ? 4.606 10.066 -6.318 1.00 92.94 100 PHE A N 1
ATOM 773 C CA . PHE A 1 100 ? 3.287 10.605 -5.977 1.00 92.94 100 PHE A CA 1
ATOM 774 C C . PHE A 1 100 ? 3.279 11.336 -4.629 1.00 92.94 100 PHE A C 1
ATOM 776 O O . PHE A 1 100 ? 2.675 12.403 -4.518 1.00 92.94 100 PHE A O 1
ATOM 783 N N . VAL A 1 101 ? 4.049 10.849 -3.647 1.00 92.75 101 VAL A N 1
ATOM 784 C CA . VAL A 1 101 ? 4.279 11.577 -2.388 1.00 92.75 101 VAL A CA 1
ATOM 785 C C . VAL A 1 101 ? 4.906 12.946 -2.658 1.00 92.75 101 VAL A C 1
ATOM 787 O O . VAL A 1 101 ? 4.418 13.957 -2.161 1.00 92.75 101 VAL A O 1
ATOM 790 N N . LYS A 1 102 ? 5.955 13.009 -3.489 1.00 91.94 102 LYS A N 1
ATOM 791 C CA . LYS A 1 102 ? 6.626 14.276 -3.834 1.00 91.94 102 LYS A CA 1
ATOM 792 C C . LYS A 1 102 ? 5.725 15.251 -4.588 1.00 91.94 102 LYS A C 1
ATOM 794 O O . LYS A 1 102 ? 5.917 16.456 -4.461 1.00 91.94 102 LYS A O 1
ATOM 799 N N . THR A 1 103 ? 4.775 14.754 -5.377 1.00 91.56 103 THR A N 1
ATOM 800 C CA . THR A 1 103 ? 3.805 15.594 -6.096 1.00 91.56 103 THR A CA 1
ATOM 801 C C . THR A 1 103 ? 2.568 15.936 -5.264 1.00 91.56 103 THR A C 1
ATOM 803 O O . THR A 1 103 ? 1.715 16.672 -5.747 1.00 91.56 103 THR A O 1
ATOM 806 N N . GLY A 1 104 ? 2.464 15.433 -4.029 1.00 91.62 104 GLY A N 1
ATOM 807 C CA . GLY A 1 104 ? 1.355 15.706 -3.112 1.00 91.62 104 GLY A CA 1
ATOM 808 C C . GLY A 1 104 ? 0.094 14.873 -3.353 1.00 91.62 104 GLY A C 1
ATOM 809 O O . GLY A 1 104 ? -0.894 15.052 -2.647 1.00 91.62 104 GLY A O 1
ATOM 810 N N . ASP A 1 105 ? 0.114 13.935 -4.300 1.00 93.75 105 ASP A N 1
ATOM 811 C CA . ASP A 1 105 ? -0.996 13.003 -4.518 1.00 93.75 105 ASP A CA 1
ATOM 812 C C . ASP A 1 105 ? -0.830 11.791 -3.590 1.00 93.75 105 ASP A C 1
ATOM 814 O O . ASP A 1 105 ? -0.418 10.692 -3.972 1.00 93.75 105 ASP A O 1
ATOM 818 N N . LEU A 1 106 ? -1.096 12.049 -2.310 1.00 93.50 106 LEU A N 1
ATOM 819 C CA . LEU A 1 106 ? -0.920 11.084 -1.228 1.00 93.50 106 LEU A CA 1
ATOM 820 C C . LEU A 1 106 ? -1.870 9.889 -1.362 1.00 93.50 106 LEU A C 1
ATOM 822 O O . LEU A 1 106 ? -1.511 8.778 -0.982 1.00 93.50 106 LEU A O 1
ATOM 826 N N . ILE A 1 107 ? -3.055 10.100 -1.935 1.00 93.25 107 ILE A N 1
ATOM 827 C CA . ILE A 1 107 ? -4.056 9.050 -2.121 1.00 93.25 107 ILE A CA 1
ATOM 828 C C . ILE A 1 107 ? -3.560 8.009 -3.126 1.00 93.25 107 ILE A C 1
ATOM 830 O O . ILE A 1 107 ? -3.550 6.815 -2.822 1.00 93.25 107 ILE A O 1
ATOM 834 N N . THR A 1 108 ? -3.059 8.450 -4.282 1.00 92.94 108 THR A N 1
ATOM 835 C CA . THR A 1 108 ? -2.489 7.529 -5.269 1.00 92.94 108 THR A CA 1
ATOM 836 C C . THR A 1 108 ? -1.239 6.829 -4.730 1.00 92.94 108 THR A C 1
ATOM 838 O O . THR A 1 108 ? -1.036 5.642 -4.994 1.00 92.94 108 THR A O 1
ATOM 841 N N . ALA A 1 109 ? -0.418 7.520 -3.928 1.00 94.06 109 ALA A N 1
ATOM 842 C CA . ALA A 1 109 ? 0.730 6.905 -3.261 1.00 94.06 109 ALA A CA 1
ATOM 843 C C . ALA A 1 109 ? 0.313 5.750 -2.328 1.00 94.06 109 ALA A C 1
ATOM 845 O O . ALA A 1 109 ? 0.893 4.664 -2.408 1.00 94.06 109 ALA A O 1
ATOM 846 N N . VAL A 1 110 ? -0.723 5.949 -1.500 1.00 94.19 110 VAL A N 1
ATOM 847 C CA . VAL A 1 110 ? -1.293 4.890 -0.648 1.00 94.19 110 VAL A CA 1
ATOM 848 C C . VAL A 1 110 ? -1.759 3.707 -1.489 1.00 94.19 110 VAL A C 1
ATOM 850 O O . VAL A 1 110 ? -1.344 2.577 -1.234 1.00 94.19 110 VAL A O 1
ATOM 853 N N . ASP A 1 111 ? -2.579 3.953 -2.512 1.00 93.94 111 ASP A N 1
ATOM 854 C CA . ASP A 1 111 ? -3.171 2.882 -3.316 1.00 93.94 111 ASP A CA 1
ATOM 855 C C . ASP A 1 111 ? -2.084 2.034 -4.017 1.00 93.94 111 ASP A C 1
ATOM 857 O O . ASP A 1 111 ? -2.207 0.810 -4.133 1.00 93.94 111 ASP A O 1
ATOM 861 N N . ILE A 1 112 ? -0.978 2.658 -4.444 1.00 94.31 112 ILE A N 1
ATOM 862 C CA . ILE A 1 112 ? 0.187 1.962 -5.013 1.00 94.31 112 ILE A CA 1
ATOM 863 C C . ILE A 1 112 ? 0.902 1.109 -3.961 1.00 94.31 112 ILE A C 1
ATOM 865 O O . ILE A 1 112 ? 1.230 -0.046 -4.244 1.00 94.31 112 ILE A O 1
ATOM 869 N N . LEU A 1 113 ? 1.143 1.640 -2.759 1.00 94.06 113 LEU A N 1
ATOM 870 C CA . LEU A 1 113 ? 1.803 0.887 -1.688 1.00 94.06 113 LEU A CA 1
ATOM 871 C C . LEU A 1 113 ? 0.958 -0.294 -1.212 1.00 94.06 113 LEU A C 1
ATOM 873 O O . LEU A 1 113 ? 1.503 -1.379 -1.028 1.00 94.06 113 LEU A O 1
ATOM 877 N N . LEU A 1 114 ? -0.358 -0.125 -1.069 1.00 92.81 114 LEU A N 1
ATOM 878 C CA . LEU A 1 114 ? -1.262 -1.225 -0.725 1.00 92.81 114 LEU A CA 1
ATOM 879 C C . LEU A 1 114 ? -1.256 -2.308 -1.814 1.00 92.81 114 LEU A C 1
ATOM 881 O O . LEU A 1 114 ? -1.132 -3.488 -1.498 1.00 92.81 114 LEU A O 1
ATOM 885 N N . THR A 1 115 ? -1.235 -1.914 -3.093 1.00 93.81 115 THR A N 1
ATOM 886 C CA . THR A 1 115 ? -1.057 -2.867 -4.205 1.00 93.81 115 THR A CA 1
ATOM 887 C C . THR A 1 115 ? 0.271 -3.635 -4.079 1.00 93.81 115 THR A C 1
ATOM 889 O O . THR A 1 115 ? 0.325 -4.842 -4.316 1.00 93.81 115 THR A O 1
ATOM 892 N N . ALA A 1 116 ? 1.359 -2.962 -3.685 1.00 91.81 116 ALA A N 1
ATOM 893 C CA . ALA A 1 116 ? 2.651 -3.610 -3.465 1.00 91.81 116 ALA A CA 1
ATOM 894 C C . ALA A 1 116 ? 2.614 -4.605 -2.289 1.00 91.81 116 ALA A C 1
ATOM 896 O O . ALA A 1 116 ? 3.225 -5.671 -2.378 1.00 91.81 116 ALA A O 1
ATOM 897 N N . VAL A 1 117 ? 1.874 -4.300 -1.217 1.00 90.94 117 VAL A N 1
ATOM 898 C CA . VAL A 1 117 ? 1.645 -5.237 -0.103 1.00 90.94 117 VAL A CA 1
ATOM 899 C C . VAL A 1 117 ? 0.921 -6.481 -0.583 1.00 90.94 117 VAL A C 1
ATOM 901 O O . VAL A 1 117 ? 1.387 -7.579 -0.299 1.00 90.94 117 VAL A O 1
ATOM 904 N N . ASP A 1 118 ? -0.174 -6.328 -1.326 1.00 90.56 118 ASP A N 1
ATOM 905 C CA . ASP A 1 118 ? -0.963 -7.472 -1.784 1.00 90.56 118 ASP A CA 1
ATOM 906 C C . ASP A 1 118 ? -0.116 -8.397 -2.681 1.00 90.56 118 ASP A C 1
ATOM 908 O O . ASP A 1 118 ? -0.076 -9.609 -2.469 1.00 90.56 118 ASP A O 1
ATOM 912 N N . ILE A 1 119 ? 0.686 -7.830 -3.592 1.00 89.94 119 ILE A N 1
ATOM 913 C CA . ILE A 1 119 ? 1.641 -8.596 -4.416 1.00 89.94 119 ILE A CA 1
ATOM 914 C C . ILE A 1 119 ? 2.712 -9.288 -3.553 1.00 89.94 119 ILE A C 1
ATOM 916 O O . ILE A 1 119 ? 3.120 -10.416 -3.853 1.00 89.94 119 ILE A O 1
ATOM 920 N N . TYR A 1 120 ? 3.206 -8.631 -2.499 1.00 88.00 120 TYR A N 1
ATOM 921 C CA . TYR A 1 120 ? 4.162 -9.238 -1.572 1.00 88.00 120 TYR A CA 1
ATOM 922 C C . TYR A 1 120 ? 3.531 -10.404 -0.800 1.00 88.00 120 TYR A C 1
ATOM 924 O O . TYR A 1 120 ? 4.135 -11.473 -0.722 1.00 88.00 120 TYR A O 1
ATOM 932 N N . GLU A 1 121 ? 2.314 -10.235 -0.278 1.00 84.56 121 GLU A N 1
ATOM 933 C CA . GLU A 1 121 ? 1.586 -11.264 0.473 1.00 84.56 121 GLU A CA 1
ATOM 934 C C . GLU A 1 121 ? 1.190 -12.462 -0.411 1.00 84.56 121 GLU A C 1
ATOM 936 O O . GLU A 1 121 ? 1.184 -13.592 0.076 1.00 84.56 121 GLU A O 1
ATOM 941 N N . GLU A 1 122 ? 0.952 -12.263 -1.714 1.00 85.88 122 GLU A N 1
ATOM 942 C CA . GLU A 1 122 ? 0.817 -13.362 -2.683 1.00 85.88 122 GLU A CA 1
ATOM 94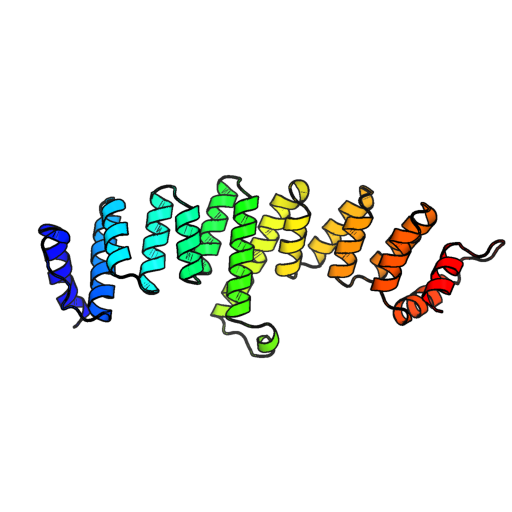3 C C . GLU A 1 122 ? 2.115 -14.170 -2.833 1.00 85.88 122 GLU A C 1
ATOM 945 O O . GLU A 1 122 ? 2.091 -15.402 -2.865 1.00 85.88 122 GLU A O 1
ATOM 950 N N . LYS A 1 123 ? 3.261 -13.482 -2.951 1.00 80.81 123 LYS A N 1
ATOM 951 C CA . LYS A 1 123 ? 4.579 -14.117 -3.131 1.00 80.81 123 LYS A CA 1
ATOM 952 C C . LYS A 1 123 ? 5.081 -14.783 -1.852 1.00 80.81 123 LYS A C 1
ATOM 954 O O . LYS A 1 123 ? 5.793 -15.785 -1.915 1.00 80.81 123 LYS A O 1
ATOM 959 N N . VAL A 1 124 ? 4.733 -14.219 -0.700 1.00 75.56 124 VAL A N 1
ATOM 960 C CA . VAL A 1 124 ? 5.140 -14.674 0.630 1.00 75.56 124 VAL A CA 1
ATOM 961 C C . VAL A 1 124 ? 3.888 -14.796 1.511 1.00 75.56 124 VAL A C 1
ATOM 963 O O . VAL A 1 124 ? 3.621 -13.924 2.342 1.00 75.56 124 VAL A O 1
ATOM 966 N N . PRO A 1 125 ? 3.106 -15.886 1.363 1.00 66.56 125 PRO A N 1
ATOM 967 C CA . PRO A 1 125 ? 1.874 -16.071 2.124 1.00 66.56 125 PRO A CA 1
ATOM 968 C C . PRO A 1 125 ? 2.133 -16.039 3.628 1.00 66.56 125 PRO A C 1
ATOM 970 O O . PRO A 1 125 ? 3.139 -16.576 4.097 1.00 66.56 125 PRO A O 1
ATOM 973 N N . ARG A 1 126 ? 1.194 -15.495 4.409 1.00 59.91 126 ARG A N 1
ATOM 974 C CA . ARG A 1 126 ? 1.326 -15.322 5.871 1.00 59.91 126 ARG A CA 1
ATOM 975 C C . ARG A 1 126 ? 1.683 -16.610 6.632 1.00 59.91 126 ARG A C 1
ATOM 977 O O . ARG A 1 126 ? 2.441 -16.540 7.594 1.00 59.91 126 ARG A O 1
ATOM 984 N N . GLY A 1 127 ? 1.225 -17.782 6.175 1.00 52.03 127 GLY A N 1
ATOM 985 C CA . GLY A 1 127 ? 1.589 -19.089 6.755 1.00 52.03 127 GLY A CA 1
ATOM 986 C C . GLY A 1 127 ? 3.062 -19.487 6.562 1.00 52.03 127 GLY A C 1
ATOM 987 O O . GLY A 1 127 ? 3.581 -20.340 7.277 1.00 52.03 127 GLY A O 1
ATOM 988 N N . SER A 1 128 ? 3.761 -18.830 5.636 1.00 52.09 128 SER A N 1
ATOM 989 C CA . SER A 1 128 ? 5.187 -19.016 5.346 1.00 52.09 128 SER A CA 1
ATOM 990 C C . SER A 1 128 ? 6.091 -18.198 6.261 1.00 52.09 128 SER A C 1
ATOM 992 O O . SER A 1 128 ? 7.287 -18.449 6.265 1.00 52.09 128 SER A O 1
ATOM 994 N N . ARG A 1 129 ? 5.562 -17.252 7.052 1.00 50.31 129 ARG A N 1
ATOM 995 C CA . ARG A 1 129 ? 6.358 -16.433 7.992 1.00 50.31 129 ARG A CA 1
ATOM 996 C C . ARG A 1 129 ? 6.941 -17.232 9.165 1.00 50.31 129 ARG A C 1
ATOM 998 O O . ARG A 1 129 ? 7.797 -16.725 9.878 1.00 50.31 129 ARG A O 1
ATOM 1005 N N . LEU A 1 130 ? 6.509 -18.485 9.342 1.00 44.03 130 LEU A N 1
ATOM 1006 C CA . LEU A 1 130 ? 7.166 -19.475 10.207 1.00 44.03 130 LEU A CA 1
ATOM 1007 C C . LEU A 1 130 ? 8.442 -20.066 9.573 1.00 44.03 130 LEU A C 1
ATOM 1009 O O . LEU A 1 130 ? 9.226 -20.712 10.262 1.00 44.03 130 LEU A O 1
ATOM 1013 N N . LYS A 1 131 ? 8.667 -19.853 8.270 1.00 54.97 131 LYS A N 1
ATOM 1014 C CA . LYS A 1 131 ? 9.929 -20.146 7.586 1.00 54.97 131 LYS A CA 1
ATOM 1015 C C . LYS A 1 131 ? 10.778 -18.878 7.562 1.00 54.97 131 LYS A C 1
ATOM 1017 O O . LYS A 1 131 ? 10.277 -17.786 7.314 1.00 54.97 131 LYS A O 1
ATOM 1022 N N . ILE A 1 132 ? 12.070 -19.048 7.823 1.00 62.56 132 ILE A N 1
ATOM 1023 C CA . ILE A 1 132 ? 13.073 -17.981 7.791 1.00 62.56 132 ILE A CA 1
ATOM 1024 C C . ILE A 1 132 ? 13.001 -17.289 6.423 1.00 62.56 132 ILE A C 1
ATOM 1026 O O . ILE A 1 132 ? 13.237 -17.925 5.395 1.00 62.56 132 ILE A O 1
ATOM 1030 N N . LEU A 1 133 ? 12.645 -16.002 6.418 1.00 70.25 133 LEU A N 1
ATOM 1031 C CA . LEU A 1 133 ? 12.696 -15.172 5.218 1.00 70.25 133 LEU A CA 1
ATOM 1032 C C . LEU A 1 133 ? 14.140 -15.092 4.721 1.00 70.25 133 LEU A C 1
ATOM 1034 O O . LEU A 1 133 ? 15.084 -14.996 5.509 1.00 70.25 133 LEU A O 1
ATOM 1038 N N . THR A 1 134 ? 14.321 -15.091 3.404 1.00 76.56 134 THR A N 1
ATOM 1039 C CA . THR A 1 134 ? 15.627 -14.743 2.833 1.00 76.56 134 THR A CA 1
ATOM 1040 C C . THR A 1 134 ? 15.992 -13.293 3.191 1.00 76.56 134 THR A C 1
ATOM 1042 O O . THR A 1 134 ? 15.092 -12.463 3.342 1.00 76.56 134 THR A O 1
ATOM 1045 N N . PRO A 1 135 ? 17.289 -12.935 3.273 1.00 78.56 135 PRO A N 1
ATOM 1046 C CA . PRO A 1 135 ? 17.704 -11.558 3.558 1.00 78.56 135 PRO A CA 1
ATOM 1047 C C . PRO A 1 135 ? 17.060 -10.513 2.633 1.00 78.56 135 PRO A C 1
ATOM 1049 O O . PRO A 1 135 ? 16.646 -9.453 3.093 1.00 78.56 135 PRO A O 1
ATOM 1052 N N . TYR A 1 136 ? 16.906 -10.842 1.345 1.00 76.94 136 TYR A N 1
ATOM 1053 C CA . TYR A 1 136 ? 16.250 -9.973 0.367 1.00 76.94 136 TYR A CA 1
ATOM 1054 C C . TYR A 1 136 ? 14.756 -9.773 0.666 1.00 76.94 136 TYR A C 1
ATOM 1056 O O . TYR A 1 136 ? 14.277 -8.642 0.670 1.00 76.94 136 TYR A O 1
ATOM 1064 N N . GLN A 1 137 ? 14.017 -10.843 0.983 1.00 76.62 137 GLN A N 1
ATOM 1065 C CA . GLN A 1 137 ? 12.595 -10.740 1.343 1.00 76.62 137 GLN A CA 1
ATOM 1066 C C . GLN A 1 137 ? 12.387 -9.897 2.603 1.00 76.62 137 GLN A C 1
ATOM 1068 O O . GLN A 1 137 ? 11.502 -9.045 2.622 1.00 76.62 137 GLN A O 1
ATOM 1073 N N . SER A 1 138 ? 13.242 -10.074 3.615 1.00 76.75 138 SER A N 1
ATOM 1074 C CA . SER A 1 138 ? 13.214 -9.257 4.831 1.00 76.75 138 SER A CA 1
ATOM 1075 C C . SER A 1 138 ? 13.443 -7.772 4.536 1.00 76.75 138 SER A C 1
ATOM 1077 O O . SER A 1 138 ? 12.768 -6.922 5.112 1.00 76.75 138 SER A O 1
ATOM 1079 N N . GLN A 1 139 ? 14.365 -7.445 3.624 1.00 82.88 139 GLN A N 1
ATOM 1080 C CA . GLN A 1 139 ? 14.658 -6.061 3.247 1.00 82.88 139 GLN A CA 1
ATOM 1081 C C . GLN A 1 139 ? 13.498 -5.405 2.486 1.00 82.88 139 GLN A C 1
ATOM 1083 O O . GLN A 1 139 ? 13.138 -4.264 2.778 1.00 82.88 139 GLN A O 1
ATOM 1088 N N . VAL A 1 140 ? 12.892 -6.123 1.536 1.00 79.75 140 VAL A N 1
ATOM 1089 C CA . VAL A 1 140 ? 11.731 -5.626 0.780 1.00 79.75 140 VAL A CA 1
ATOM 1090 C C . VAL A 1 140 ? 10.537 -5.413 1.710 1.00 79.75 140 VAL A C 1
ATOM 1092 O O . VAL A 1 140 ? 9.903 -4.361 1.663 1.00 79.75 140 VAL A O 1
ATOM 1095 N N . GLU A 1 141 ? 10.264 -6.365 2.605 1.00 82.81 141 GLU A N 1
ATOM 1096 C CA . GLU A 1 141 ? 9.196 -6.237 3.597 1.00 82.81 141 GLU A CA 1
ATOM 1097 C C . GLU A 1 141 ? 9.414 -5.047 4.531 1.00 82.81 141 GLU A C 1
ATOM 1099 O O . GLU A 1 141 ? 8.484 -4.277 4.770 1.00 82.81 141 GLU A O 1
ATOM 1104 N N . PHE A 1 142 ? 10.641 -4.867 5.027 1.00 84.31 142 PHE A N 1
ATOM 1105 C CA . PHE A 1 142 ? 10.994 -3.716 5.849 1.00 84.31 142 PHE A CA 1
ATOM 1106 C C . PHE A 1 142 ? 10.726 -2.398 5.108 1.00 84.31 142 PHE A C 1
ATOM 1108 O O . PHE A 1 142 ? 10.041 -1.529 5.643 1.00 84.31 142 PHE A O 1
ATOM 1115 N N . SER A 1 143 ? 11.175 -2.284 3.852 1.00 85.06 143 SER A N 1
ATOM 1116 C CA . SER A 1 143 ? 10.995 -1.068 3.051 1.00 85.06 143 SER A CA 1
ATOM 1117 C C . SER A 1 143 ? 9.521 -0.744 2.777 1.00 85.06 143 SER A C 1
ATOM 1119 O O . SER A 1 143 ? 9.120 0.415 2.889 1.00 85.06 143 SER A O 1
ATOM 1121 N N . ILE A 1 144 ? 8.691 -1.750 2.467 1.00 86.12 144 ILE A N 1
ATOM 1122 C CA . ILE A 1 144 ? 7.245 -1.554 2.265 1.00 86.12 144 ILE A CA 1
ATOM 1123 C C . ILE A 1 144 ? 6.591 -1.043 3.554 1.00 86.12 144 ILE A C 1
ATOM 1125 O O . ILE A 1 144 ? 5.836 -0.073 3.520 1.00 86.12 144 ILE A O 1
ATOM 1129 N N . ARG A 1 145 ? 6.896 -1.660 4.701 1.00 87.50 145 ARG A N 1
ATOM 1130 C CA . ARG A 1 145 ? 6.298 -1.294 5.997 1.00 87.50 145 ARG A CA 1
ATOM 1131 C C . ARG A 1 145 ? 6.699 0.104 6.463 1.00 87.50 145 ARG A C 1
ATOM 1133 O O . ARG A 1 145 ? 5.851 0.848 6.960 1.00 87.50 145 ARG A O 1
ATOM 1140 N N . GLU A 1 146 ? 7.969 0.462 6.293 1.00 90.88 146 GLU A N 1
ATOM 1141 C CA . GLU A 1 146 ? 8.475 1.799 6.613 1.00 90.88 146 GLU A CA 1
ATOM 1142 C C . GLU A 1 146 ? 7.739 2.859 5.785 1.00 90.88 146 GLU A C 1
ATOM 1144 O O . GLU A 1 146 ? 7.211 3.828 6.331 1.00 90.88 146 GLU A O 1
ATOM 1149 N N . LYS A 1 147 ? 7.605 2.627 4.474 1.00 91.75 147 LYS A N 1
ATOM 1150 C CA . LYS A 1 147 ? 6.915 3.556 3.575 1.00 91.75 147 LYS A CA 1
ATOM 1151 C C . LYS A 1 147 ? 5.423 3.662 3.843 1.00 91.75 147 LYS A C 1
ATOM 1153 O O . LYS A 1 147 ? 4.897 4.769 3.805 1.00 91.75 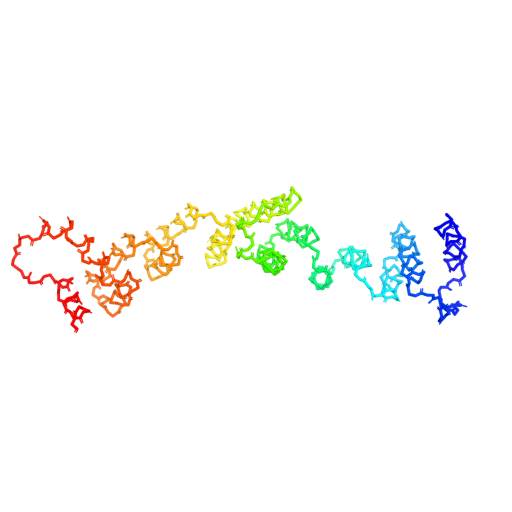147 LYS A O 1
ATOM 1158 N N . LEU A 1 148 ? 4.747 2.559 4.158 1.00 92.25 148 LEU A N 1
ATOM 1159 C CA . LEU A 1 148 ? 3.343 2.597 4.576 1.00 92.25 148 LEU A CA 1
ATOM 1160 C C . LEU A 1 148 ? 3.157 3.459 5.821 1.00 92.25 148 LEU A C 1
ATOM 1162 O O . LEU A 1 148 ? 2.276 4.309 5.830 1.00 92.25 148 LEU A O 1
ATOM 1166 N N . SER A 1 149 ? 4.000 3.282 6.843 1.00 92.75 149 SER A N 1
ATOM 1167 C CA . SER A 1 149 ? 3.922 4.087 8.071 1.00 92.75 149 SER A CA 1
ATOM 1168 C C . SER A 1 149 ? 4.203 5.564 7.790 1.00 92.75 149 SER A C 1
ATOM 1170 O O . SER A 1 149 ? 3.531 6.443 8.325 1.00 92.75 149 SER A O 1
ATOM 1172 N N . TYR A 1 150 ? 5.170 5.857 6.919 1.00 93.75 150 TYR A N 1
ATOM 1173 C CA . TYR A 1 150 ? 5.471 7.225 6.508 1.00 93.75 150 TYR A CA 1
ATOM 1174 C C . TYR A 1 150 ? 4.298 7.884 5.768 1.00 93.75 150 TYR A C 1
ATOM 1176 O O . TYR A 1 150 ? 3.878 8.976 6.141 1.00 93.75 150 TYR A O 1
ATOM 1184 N N . VAL A 1 151 ? 3.722 7.224 4.758 1.00 93.00 151 VAL A N 1
ATOM 1185 C CA . VAL A 1 151 ? 2.591 7.781 3.997 1.00 93.00 151 VAL A CA 1
ATOM 1186 C C . VAL A 1 151 ? 1.322 7.858 4.852 1.00 93.00 151 VAL A C 1
ATOM 1188 O O . VAL A 1 151 ? 0.572 8.824 4.728 1.00 93.00 151 VAL A O 1
ATOM 1191 N N . ALA A 1 152 ? 1.109 6.912 5.772 1.00 93.88 152 ALA A N 1
ATOM 1192 C CA . ALA A 1 152 ? 0.020 6.970 6.747 1.00 93.88 152 ALA A CA 1
ATOM 1193 C C . ALA A 1 152 ? 0.063 8.258 7.581 1.00 93.88 152 ALA A C 1
ATOM 1195 O O . ALA A 1 152 ? -0.952 8.938 7.711 1.00 93.88 152 ALA A O 1
ATOM 1196 N N . ASN A 1 153 ? 1.250 8.644 8.060 1.00 94.69 153 ASN A N 1
ATOM 1197 C CA . ASN A 1 153 ? 1.438 9.891 8.804 1.00 94.69 153 ASN A CA 1
ATOM 1198 C C . ASN A 1 153 ? 1.078 11.136 7.985 1.00 94.69 153 ASN A C 1
ATOM 1200 O O . ASN A 1 153 ? 0.576 12.110 8.540 1.00 94.69 153 ASN A O 1
ATOM 1204 N N . LEU A 1 154 ? 1.325 11.111 6.673 1.00 94.81 154 LEU A N 1
ATOM 1205 C CA . LEU A 1 154 ? 1.002 12.228 5.784 1.00 94.81 154 LEU A CA 1
ATOM 1206 C C . LEU A 1 154 ? -0.492 12.303 5.447 1.00 94.81 154 LEU A C 1
ATOM 1208 O O . LEU A 1 154 ? -0.989 13.387 5.155 1.00 94.81 154 LEU A O 1
ATOM 1212 N N . VAL A 1 155 ? -1.196 11.167 5.443 1.00 94.75 155 VAL A N 1
ATOM 1213 C CA . VAL A 1 155 ? -2.590 11.080 4.982 1.00 94.75 155 VAL A CA 1
ATOM 1214 C C . VAL A 1 155 ? -3.611 11.046 6.123 1.00 94.75 155 VAL A C 1
ATOM 1216 O O . VAL A 1 155 ? -4.791 11.228 5.859 1.00 94.75 155 VAL A O 1
ATOM 1219 N N . GLN A 1 156 ? -3.195 10.853 7.379 1.00 93.62 156 GLN A N 1
ATOM 1220 C CA . GLN A 1 156 ? -4.110 10.648 8.516 1.00 93.62 156 GLN A CA 1
ATOM 1221 C C . GLN A 1 156 ? -5.154 11.751 8.729 1.00 93.62 156 GLN A C 1
ATOM 1223 O O . GLN A 1 156 ? -6.288 11.430 9.079 1.00 93.62 156 GLN A O 1
ATOM 1228 N N . ASP A 1 157 ? -4.816 13.010 8.442 1.00 90.94 157 ASP A N 1
ATOM 1229 C CA . ASP A 1 157 ? -5.756 14.136 8.549 1.00 90.94 157 ASP A CA 1
ATOM 1230 C C . ASP A 1 157 ? -6.673 14.269 7.318 1.00 90.94 157 ASP A C 1
ATOM 1232 O O . ASP A 1 157 ? -7.750 14.857 7.399 1.00 90.94 157 ASP A O 1
ATOM 1236 N N . LEU A 1 158 ? -6.249 13.734 6.167 1.00 92.19 158 LEU A N 1
ATOM 1237 C CA . LEU A 1 158 ? -6.983 13.790 4.899 1.00 92.19 158 LEU A CA 1
ATOM 1238 C C . LEU A 1 158 ? -7.955 12.613 4.749 1.00 92.19 158 LEU A C 1
ATOM 1240 O O . LEU A 1 158 ? -9.102 12.792 4.345 1.00 92.19 158 LEU A O 1
ATOM 1244 N N . ASP A 1 159 ? -7.471 11.408 5.033 1.00 93.75 159 ASP A N 1
ATOM 1245 C CA . ASP A 1 159 ? -8.182 10.144 4.886 1.00 93.75 159 ASP A CA 1
ATOM 1246 C C . ASP A 1 159 ? -7.742 9.180 6.008 1.00 93.75 159 ASP A C 1
ATOM 1248 O O . ASP A 1 159 ? -6.797 8.393 5.846 1.00 93.75 159 ASP A O 1
ATOM 1252 N N . PRO A 1 160 ? -8.409 9.234 7.176 1.00 92.62 160 PRO A N 1
ATOM 1253 C CA . PRO A 1 160 ? -8.063 8.388 8.310 1.00 92.62 160 PRO A CA 1
ATOM 1254 C C . PRO A 1 160 ? -8.337 6.898 8.058 1.00 92.62 160 PRO A C 1
ATOM 1256 O O . PRO A 1 160 ? -7.769 6.070 8.770 1.00 92.62 160 PRO A O 1
ATOM 1259 N N . ASP A 1 161 ? -9.181 6.524 7.083 1.00 94.12 161 ASP A N 1
ATOM 1260 C CA . ASP A 1 161 ? -9.414 5.112 6.714 1.00 94.12 161 ASP A CA 1
ATOM 1261 C C . ASP A 1 161 ? -8.188 4.532 6.031 1.00 94.12 161 ASP A C 1
ATOM 1263 O O . ASP A 1 161 ? -7.670 3.483 6.427 1.00 94.12 161 ASP A O 1
ATOM 1267 N N . ARG A 1 162 ? -7.671 5.262 5.043 1.00 93.94 162 ARG A N 1
ATOM 1268 C CA . ARG A 1 162 ? -6.439 4.888 4.353 1.00 93.94 162 ARG A CA 1
ATOM 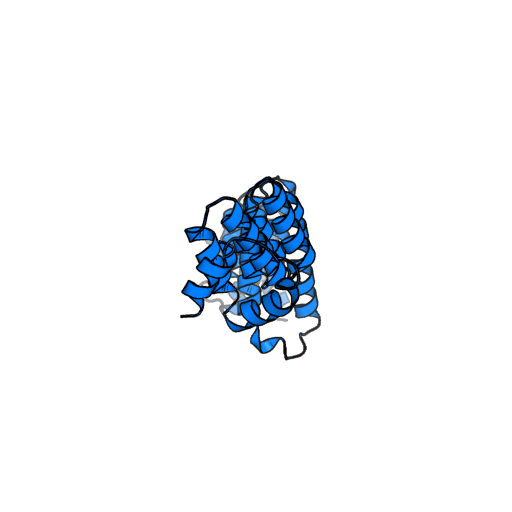1269 C C . ARG A 1 162 ? -5.229 4.916 5.277 1.00 93.94 162 ARG A C 1
ATOM 1271 O O . ARG A 1 162 ? -4.411 4.000 5.217 1.00 93.94 162 ARG A O 1
ATOM 1278 N N . ALA A 1 163 ? -5.116 5.916 6.152 1.00 93.88 163 ALA A N 1
ATOM 1279 C CA . ALA A 1 163 ? -4.028 5.959 7.128 1.00 93.88 163 ALA A CA 1
ATOM 1280 C C . ALA A 1 163 ? -4.062 4.752 8.071 1.00 93.88 163 ALA A C 1
ATOM 1282 O O . ALA A 1 163 ? -3.035 4.103 8.276 1.00 93.88 163 ALA A O 1
ATOM 1283 N N . PHE A 1 164 ? -5.245 4.408 8.590 1.00 95.56 164 PHE A N 1
ATOM 1284 C CA . PHE A 1 164 ? -5.407 3.230 9.432 1.00 95.56 164 PHE A CA 1
ATOM 1285 C C . PHE A 1 164 ? -5.035 1.945 8.693 1.00 95.56 164 PHE A C 1
ATOM 1287 O O . PHE A 1 164 ? -4.282 1.137 9.235 1.00 95.56 164 PHE A O 1
ATOM 1294 N N . GLU A 1 165 ? -5.502 1.758 7.453 1.00 94.56 165 GLU A N 1
ATOM 1295 C CA . GLU A 1 165 ? -5.150 0.580 6.651 1.00 94.56 165 GLU A CA 1
ATOM 1296 C C . GLU A 1 165 ? -3.634 0.475 6.443 1.00 94.56 165 GLU A C 1
ATOM 1298 O O . GLU A 1 165 ? -3.061 -0.603 6.613 1.00 94.56 165 GLU A O 1
ATOM 1303 N N . CYS A 1 166 ? -2.962 1.592 6.159 1.00 93.81 166 CYS A N 1
ATOM 1304 C CA . CYS A 1 166 ? -1.509 1.633 6.031 1.00 93.81 166 CYS A CA 1
ATOM 1305 C C . CYS A 1 166 ? -0.800 1.248 7.336 1.00 93.81 166 CYS A C 1
ATOM 1307 O O . CYS A 1 166 ? 0.064 0.369 7.310 1.00 93.81 166 CYS A O 1
ATOM 1309 N N . TYR A 1 167 ? -1.171 1.836 8.480 1.00 94.38 167 TYR A N 1
ATOM 1310 C CA . TYR A 1 167 ? -0.588 1.461 9.774 1.00 94.38 167 TYR A CA 1
ATOM 1311 C C . TYR A 1 167 ? -0.845 -0.012 10.109 1.00 94.38 167 TYR A C 1
ATOM 1313 O O . TYR A 1 167 ? 0.061 -0.727 10.548 1.00 94.38 167 TYR A O 1
ATOM 1321 N N . PHE A 1 168 ? -2.061 -0.492 9.851 1.00 92.12 168 PHE A N 1
ATOM 1322 C CA . PHE A 1 168 ? -2.463 -1.871 10.098 1.00 92.12 168 PHE A CA 1
ATOM 1323 C C . PHE A 1 168 ? -1.637 -2.858 9.262 1.00 92.12 168 PHE A C 1
ATOM 1325 O O . PHE A 1 168 ? -1.054 -3.799 9.809 1.00 92.12 168 PHE A O 1
ATOM 1332 N N . ARG A 1 169 ? -1.510 -2.616 7.950 1.00 89.31 169 ARG A N 1
ATOM 1333 C CA . ARG A 1 169 ? -0.698 -3.434 7.029 1.00 89.31 169 ARG A CA 1
ATOM 1334 C C . ARG A 1 169 ? 0.803 -3.319 7.303 1.00 89.31 169 ARG A C 1
ATOM 1336 O O . ARG A 1 169 ? 1.531 -4.287 7.085 1.00 89.31 169 ARG A O 1
ATOM 1343 N N . ALA A 1 170 ? 1.267 -2.190 7.838 1.00 88.50 170 ALA A N 1
ATOM 1344 C CA . ALA A 1 170 ? 2.648 -2.008 8.283 1.00 88.50 170 ALA A CA 1
ATOM 1345 C C . ALA A 1 170 ? 2.984 -2.749 9.595 1.00 88.50 170 ALA A C 1
ATOM 1347 O O . ALA A 1 170 ? 4.153 -2.808 9.978 1.00 88.50 170 ALA A O 1
ATOM 1348 N N . PHE A 1 171 ? 1.986 -3.322 10.281 1.00 87.62 171 PHE A N 1
ATOM 1349 C CA . PHE A 1 171 ? 2.070 -3.817 11.665 1.00 87.62 171 PHE A CA 1
ATOM 1350 C C . PHE A 1 171 ? 2.443 -2.740 12.687 1.00 87.62 171 PHE A C 1
ATOM 1352 O O . PHE A 1 171 ? 2.918 -3.047 13.783 1.00 87.62 171 PHE A O 1
ATOM 1359 N N . ASN A 1 172 ? 2.177 -1.479 12.361 1.00 88.56 172 ASN A N 1
ATOM 1360 C CA . ASN A 1 172 ? 2.378 -0.363 13.261 1.00 88.56 172 ASN A CA 1
ATOM 1361 C C . ASN A 1 172 ? 1.135 -0.170 14.141 1.00 88.56 172 ASN A C 1
ATOM 1363 O O . ASN A 1 172 ? 0.312 0.721 13.940 1.00 88.56 172 ASN A O 1
ATOM 1367 N N . ARG A 1 173 ? 0.978 -1.073 15.114 1.00 89.31 173 ARG A N 1
ATOM 1368 C CA . ARG A 1 173 ? -0.174 -1.065 16.028 1.00 89.31 173 ARG A CA 1
ATOM 1369 C C . ARG A 1 173 ? -0.209 0.161 16.933 1.00 89.31 173 ARG A C 1
ATOM 1371 O O . ARG A 1 173 ? -1.293 0.539 17.355 1.00 89.31 173 ARG A O 1
ATOM 1378 N N . ILE A 1 174 ? 0.951 0.744 17.238 1.00 90.88 174 ILE A N 1
ATOM 1379 C CA . ILE A 1 174 ? 1.047 1.922 18.102 1.00 90.88 174 ILE A CA 1
ATOM 1380 C C . ILE A 1 174 ? 0.377 3.101 17.401 1.00 90.88 174 ILE A C 1
ATOM 1382 O O . ILE A 1 174 ? -0.577 3.650 17.941 1.00 90.88 174 ILE A O 1
ATOM 1386 N N . ASP A 1 175 ? 0.790 3.414 16.173 1.00 92.31 175 ASP A N 1
ATOM 1387 C CA . ASP A 1 175 ? 0.240 4.563 15.449 1.00 92.31 175 ASP A CA 1
ATOM 1388 C C . ASP A 1 175 ? -1.211 4.329 15.006 1.00 92.31 175 ASP A C 1
ATOM 1390 O O . ASP A 1 175 ? -2.034 5.237 15.104 1.00 92.31 175 ASP A O 1
ATOM 1394 N N . ALA A 1 176 ? -1.578 3.095 14.633 1.00 92.69 176 ALA A N 1
ATOM 1395 C CA . ALA A 1 176 ? -2.979 2.744 14.382 1.00 92.69 176 ALA A CA 1
ATOM 1396 C C . ALA A 1 176 ? -3.867 2.965 15.622 1.00 92.69 176 ALA A C 1
ATOM 1398 O O . ALA A 1 176 ? -4.994 3.448 15.505 1.00 92.69 176 ALA A O 1
ATOM 1399 N N . ASN A 1 177 ? -3.366 2.618 16.814 1.00 92.38 177 ASN A N 1
ATOM 1400 C CA . ASN A 1 177 ? -4.086 2.826 18.067 1.00 92.38 177 ASN A CA 1
ATOM 1401 C C . ASN A 1 177 ? -4.140 4.311 18.449 1.00 92.38 177 ASN A C 1
ATOM 1403 O O . ASN A 1 177 ? -5.184 4.776 18.894 1.00 92.38 177 ASN A O 1
ATOM 1407 N N . SER A 1 178 ? -3.059 5.064 18.234 1.00 94.25 178 SER A N 1
ATOM 1408 C CA . SER A 1 178 ? -3.031 6.519 18.433 1.00 94.25 178 SER A CA 1
ATOM 1409 C C . SER A 1 178 ? -4.044 7.233 17.535 1.00 94.25 178 SER A C 1
ATOM 1411 O O . SER A 1 178 ? -4.776 8.097 18.012 1.00 94.25 178 SER A O 1
ATOM 1413 N N . LEU A 1 179 ? -4.157 6.828 16.266 1.00 94.94 179 LEU A N 1
ATOM 1414 C CA . LEU A 1 179 ? -5.165 7.349 15.341 1.00 94.94 179 LEU A CA 1
ATOM 1415 C C . LEU A 1 179 ? -6.593 7.054 15.830 1.00 94.94 179 LEU A C 1
ATOM 1417 O O . LEU A 1 179 ? -7.446 7.939 15.818 1.00 94.94 179 LEU A O 1
ATOM 1421 N N . ALA A 1 180 ? -6.849 5.829 16.298 1.00 94.19 180 ALA A N 1
ATOM 1422 C CA . ALA A 1 180 ? -8.144 5.450 16.865 1.00 94.19 180 ALA A CA 1
ATOM 1423 C C . ALA A 1 180 ? -8.484 6.262 18.130 1.00 94.19 180 ALA A C 1
ATOM 1425 O O . ALA A 1 180 ? -9.603 6.757 18.254 1.00 94.19 180 ALA A O 1
ATOM 1426 N N . ASN A 1 181 ? -7.513 6.477 19.024 1.00 93.12 181 ASN A N 1
ATOM 1427 C CA . ASN A 1 181 ? -7.685 7.333 20.200 1.00 93.12 181 ASN A CA 1
ATOM 1428 C C . ASN A 1 181 ? -8.024 8.778 19.800 1.00 93.12 181 ASN A C 1
ATOM 1430 O O . ASN A 1 181 ? -8.967 9.350 20.336 1.00 93.12 181 ASN A O 1
ATOM 1434 N N . GLY A 1 182 ? -7.319 9.349 18.818 1.00 93.94 182 GLY A N 1
ATOM 1435 C CA . GLY A 1 182 ? -7.603 10.702 18.332 1.00 93.94 182 GLY A CA 1
ATOM 1436 C C . GLY A 1 182 ? -9.001 10.837 17.718 1.00 93.94 182 GLY A C 1
ATOM 1437 O O . GLY A 1 182 ? -9.686 11.835 17.934 1.00 93.94 182 GLY A O 1
ATOM 1438 N N . LEU A 1 183 ? -9.479 9.821 16.990 1.00 92.88 183 LEU A N 1
ATOM 1439 C CA . LEU A 1 183 ? -10.865 9.785 16.502 1.00 92.88 183 LEU A CA 1
ATOM 1440 C C . LEU A 1 183 ? -11.871 9.735 17.656 1.00 92.88 183 LEU A C 1
ATOM 1442 O O . LEU A 1 183 ? -12.888 10.427 17.608 1.00 92.88 183 LEU A O 1
ATOM 1446 N N . PHE A 1 184 ? -11.567 8.957 18.696 1.00 91.56 184 PHE A N 1
ATOM 1447 C CA . PHE A 1 184 ? -12.401 8.844 19.885 1.00 91.56 184 PHE A CA 1
ATOM 1448 C C . PHE A 1 184 ? -12.517 10.180 20.628 1.00 91.56 184 PHE A C 1
ATOM 1450 O O . PHE A 1 184 ? -13.620 10.628 20.931 1.00 91.56 184 PHE A O 1
ATOM 1457 N N . GLU A 1 185 ? -11.391 10.850 20.871 1.00 89.69 185 GLU A N 1
ATOM 1458 C CA . GLU A 1 185 ? -11.334 12.154 21.543 1.00 89.69 185 GLU A CA 1
ATOM 1459 C C . GLU A 1 185 ? -12.093 13.244 20.772 1.00 89.69 185 GLU A C 1
ATOM 1461 O O . GLU A 1 185 ? -12.712 14.118 21.376 1.00 89.69 185 GLU A O 1
ATOM 1466 N N . ASN A 1 186 ? -12.126 13.148 19.440 1.00 90.38 186 ASN A N 1
ATOM 1467 C CA . ASN A 1 186 ? -12.892 14.043 18.569 1.00 90.38 186 ASN A CA 1
ATOM 1468 C C . ASN A 1 186 ? -14.386 13.678 18.453 1.00 90.38 186 ASN A C 1
ATOM 1470 O O . ASN A 1 186 ? -15.110 14.276 17.655 1.00 90.38 186 ASN A O 1
ATOM 1474 N N . GLY A 1 187 ? -14.865 12.694 19.220 1.00 87.50 187 GLY A N 1
ATOM 1475 C CA . GLY A 1 187 ? -16.268 12.275 19.238 1.00 87.50 187 GLY A CA 1
ATOM 1476 C C . GLY A 1 187 ? -16.675 11.346 18.091 1.00 87.50 187 GLY A C 1
ATOM 1477 O O . GLY A 1 187 ? -17.856 11.024 17.950 1.00 87.50 187 GLY A O 1
ATOM 1478 N N . ASN A 1 188 ? -15.726 10.877 17.274 1.00 90.69 188 ASN A N 1
ATOM 1479 C CA . ASN A 1 188 ? -15.980 9.897 16.219 1.00 90.69 188 ASN A CA 1
ATOM 1480 C C . ASN A 1 188 ? -15.906 8.466 16.778 1.00 90.69 188 ASN A C 1
ATOM 1482 O O . ASN A 1 188 ? -15.040 7.665 16.420 1.00 90.69 188 ASN A O 1
ATOM 1486 N N . TYR A 1 189 ? -16.811 8.176 17.716 1.00 87.94 189 TYR A N 1
ATOM 1487 C CA . TYR A 1 189 ? -16.776 6.972 18.545 1.00 87.94 189 TYR A CA 1
ATOM 1488 C C . TYR A 1 189 ? -16.927 5.674 17.750 1.00 87.94 189 TYR A C 1
ATOM 1490 O O . TYR A 1 189 ? -16.182 4.735 18.000 1.00 87.94 189 TYR A O 1
ATOM 1498 N N . GLU A 1 190 ? -17.845 5.618 16.783 1.00 89.25 190 GLU A N 1
ATOM 1499 C CA . GLU A 1 190 ? -18.066 4.412 15.969 1.00 89.25 190 GLU A CA 1
ATOM 1500 C C . GLU A 1 190 ? -16.803 4.024 15.200 1.00 89.25 190 GLU A C 1
ATOM 1502 O O . GLU A 1 190 ? -16.329 2.899 15.306 1.00 89.25 190 GLU A O 1
ATOM 1507 N N . LYS A 1 191 ? -16.179 4.987 14.519 1.00 92.00 191 LYS A N 1
ATOM 1508 C CA . LYS A 1 191 ? -14.968 4.731 13.739 1.00 92.00 191 LYS A CA 1
ATOM 1509 C C . LYS A 1 191 ? -13.777 4.338 14.615 1.00 92.00 191 LYS A C 1
ATOM 1511 O O . LYS A 1 191 ? -13.007 3.448 14.262 1.00 92.00 191 LYS A O 1
ATOM 1516 N N . ALA A 1 192 ? -13.627 4.986 15.769 1.00 93.00 192 ALA A N 1
ATOM 1517 C CA . ALA A 1 192 ? -12.605 4.620 16.744 1.00 93.00 192 ALA A CA 1
ATOM 1518 C C . ALA A 1 192 ? -12.801 3.187 17.272 1.00 93.00 192 ALA A C 1
ATOM 1520 O O . ALA A 1 192 ? -11.838 2.423 17.362 1.00 93.00 192 ALA A O 1
ATOM 1521 N N . LEU A 1 193 ? -14.049 2.806 17.565 1.00 92.38 193 LEU A N 1
ATOM 1522 C CA . LEU A 1 193 ? -14.409 1.457 17.997 1.00 92.38 193 LEU A CA 1
ATOM 1523 C C . LEU A 1 193 ? -14.126 0.422 16.904 1.00 92.38 193 LEU A C 1
ATOM 1525 O O . LEU A 1 193 ? -13.464 -0.572 17.193 1.00 92.38 193 LEU A O 1
ATOM 1529 N N . ASP A 1 194 ? -14.522 0.678 15.654 1.00 93.44 194 ASP A N 1
ATOM 1530 C CA . ASP A 1 194 ? -14.200 -0.180 14.506 1.00 93.44 194 ASP A CA 1
ATOM 1531 C C . ASP A 1 194 ? -12.691 -0.432 14.390 1.00 93.44 194 ASP A C 1
ATOM 1533 O O . ASP A 1 194 ? -12.234 -1.561 14.178 1.00 93.44 194 ASP A O 1
ATOM 1537 N N . TYR A 1 195 ? -11.885 0.612 14.576 1.00 94.81 195 TYR A N 1
ATOM 1538 C CA . TYR A 1 195 ? -10.431 0.507 14.523 1.00 94.81 195 TYR A CA 1
ATOM 1539 C C . TYR A 1 195 ? -9.874 -0.334 15.669 1.00 94.81 195 TYR A C 1
ATOM 1541 O O . TYR A 1 195 ? -9.042 -1.216 15.438 1.00 94.81 195 TYR A O 1
ATOM 1549 N N . TRP A 1 196 ? -10.344 -0.126 16.900 1.00 94.81 196 TRP A N 1
ATOM 1550 C CA . TRP A 1 196 ? -9.919 -0.940 18.037 1.00 94.81 196 TRP A CA 1
ATOM 1551 C C . TRP A 1 196 ? -10.356 -2.402 17.910 1.00 94.81 196 TRP A C 1
ATOM 1553 O O . TRP A 1 196 ? -9.558 -3.286 18.233 1.00 94.81 196 TRP A O 1
ATOM 1563 N N . VAL A 1 197 ? -11.548 -2.679 17.367 1.00 91.56 197 VAL A N 1
ATOM 1564 C CA . VAL A 1 197 ? -11.995 -4.044 17.041 1.00 91.56 197 VAL A CA 1
ATOM 1565 C C . VAL A 1 197 ? -11.023 -4.692 16.060 1.00 91.56 197 VAL A C 1
ATOM 1567 O O . VAL A 1 197 ? -10.522 -5.788 16.318 1.00 91.56 197 VAL A O 1
ATOM 1570 N N . ARG A 1 198 ? -10.672 -3.996 14.971 1.00 91.88 198 ARG A N 1
ATOM 1571 C CA . ARG A 1 198 ? -9.707 -4.496 13.978 1.00 91.88 198 ARG A CA 1
ATOM 1572 C C . ARG A 1 198 ? -8.310 -4.720 14.565 1.00 91.88 198 ARG A C 1
ATOM 1574 O O . ARG A 1 198 ? -7.621 -5.652 14.153 1.00 91.88 198 ARG A O 1
ATOM 1581 N N . LEU A 1 199 ? -7.892 -3.904 15.533 1.00 90.88 199 LEU A N 1
ATOM 1582 C CA . LEU A 1 199 ? -6.628 -4.076 16.260 1.00 90.88 199 LEU A CA 1
ATOM 1583 C C . LEU A 1 199 ? -6.674 -5.199 17.310 1.00 90.88 199 LEU A C 1
ATOM 1585 O O . LEU A 1 199 ? -5.617 -5.638 17.770 1.00 90.88 199 LEU A O 1
ATOM 1589 N N . GLY A 1 200 ? -7.868 -5.672 17.679 1.00 88.50 200 GLY A N 1
ATOM 1590 C CA . GLY A 1 200 ? -8.078 -6.617 18.773 1.00 88.50 200 GLY A CA 1
ATOM 1591 C C . GLY A 1 200 ? -7.912 -5.989 20.161 1.00 88.50 200 GLY A C 1
ATOM 1592 O O . GLY A 1 200 ? -7.619 -6.706 21.117 1.00 88.50 200 GLY A O 1
ATOM 1593 N N . ASN A 1 201 ? -8.068 -4.667 20.286 1.00 88.94 201 ASN A N 1
ATOM 1594 C CA . ASN A 1 201 ? -7.930 -3.944 21.549 1.00 88.94 201 ASN A CA 1
ATOM 1595 C C . ASN A 1 201 ? -9.247 -3.973 22.346 1.00 88.94 201 ASN A C 1
ATOM 1597 O O . ASN A 1 201 ? -10.023 -3.019 22.346 1.00 88.94 201 ASN A O 1
ATOM 1601 N N . LYS A 1 202 ? -9.500 -5.105 23.009 1.00 86.12 202 LYS A N 1
ATOM 1602 C CA . LYS A 1 202 ? -10.755 -5.382 23.729 1.00 86.12 202 LYS A CA 1
ATOM 1603 C C . LYS A 1 202 ? -11.064 -4.367 24.831 1.00 86.12 202 LYS A C 1
ATOM 1605 O O . LYS A 1 202 ? -12.220 -3.995 24.996 1.00 86.12 202 LYS A O 1
ATOM 1610 N N . GLU A 1 203 ? -10.050 -3.912 25.562 1.00 84.69 203 GLU A N 1
ATOM 1611 C CA . GLU A 1 203 ? -10.217 -2.960 26.666 1.00 84.69 203 GLU A CA 1
ATOM 1612 C C . GLU A 1 203 ? -10.779 -1.623 26.176 1.00 84.69 203 GLU A C 1
ATOM 1614 O O . GLU A 1 203 ? -11.769 -1.130 26.722 1.00 84.69 203 GLU A O 1
ATOM 1619 N N . ASN A 1 204 ? -10.200 -1.080 25.101 1.00 87.50 204 ASN A N 1
ATOM 1620 C CA . ASN A 1 204 ? -10.671 0.169 24.512 1.00 87.50 204 ASN A CA 1
ATOM 1621 C C . ASN A 1 204 ? -12.066 0.022 23.888 1.00 87.50 204 ASN A C 1
ATOM 1623 O O . ASN A 1 204 ? -12.885 0.932 24.013 1.00 87.50 204 ASN A O 1
ATOM 1627 N N . VAL A 1 205 ? -12.367 -1.128 23.267 1.00 88.06 205 VAL A N 1
ATOM 1628 C CA . VAL A 1 205 ? -13.708 -1.405 22.723 1.00 88.06 205 VAL A CA 1
ATOM 1629 C C . VAL A 1 205 ? -14.764 -1.381 23.828 1.00 88.06 205 VAL A C 1
ATOM 1631 O O . VAL A 1 205 ? -15.786 -0.717 23.671 1.00 88.06 205 VAL A O 1
ATOM 1634 N N . LEU A 1 206 ? -14.512 -2.042 24.963 1.00 84.19 206 LEU A N 1
ATOM 1635 C CA . LEU A 1 206 ? -15.443 -2.019 26.095 1.00 84.19 206 LEU A CA 1
ATOM 1636 C C . LEU A 1 206 ? -15.599 -0.615 26.675 1.00 84.19 206 LEU A C 1
ATOM 1638 O O . LEU A 1 206 ? -16.720 -0.173 26.898 1.00 84.19 206 LEU A O 1
ATOM 1642 N N . TYR A 1 207 ? -14.492 0.103 26.878 1.00 84.88 207 TYR A N 1
ATOM 1643 C CA . TYR A 1 207 ? -14.538 1.470 27.394 1.00 84.88 207 TYR A CA 1
ATOM 1644 C C . TYR A 1 207 ? -15.363 2.404 26.495 1.00 84.88 207 TYR A C 1
ATOM 1646 O O . TYR A 1 207 ? -16.202 3.160 26.985 1.00 84.88 207 TYR A O 1
ATOM 1654 N N . GLY A 1 208 ? -15.167 2.338 25.175 1.00 85.31 208 GLY A N 1
ATOM 1655 C CA . GLY A 1 208 ? -15.948 3.144 24.242 1.00 85.31 208 GLY A CA 1
ATOM 1656 C C . GLY A 1 208 ? -17.420 2.721 24.171 1.00 85.31 208 GLY A C 1
ATOM 1657 O O . GLY A 1 208 ? -18.294 3.584 24.103 1.00 85.31 208 GLY A O 1
ATOM 1658 N N . ALA A 1 209 ? -17.717 1.419 24.253 1.00 84.62 209 ALA A N 1
ATOM 1659 C CA . ALA A 1 209 ? -19.091 0.918 24.315 1.00 84.62 209 ALA A CA 1
ATOM 1660 C C . ALA A 1 209 ? -19.818 1.374 25.597 1.00 84.62 209 ALA A C 1
ATOM 1662 O O . ALA A 1 209 ? -20.972 1.797 25.517 1.00 84.62 209 ALA A O 1
ATOM 1663 N N . ASP A 1 210 ? -19.135 1.385 26.750 1.00 81.69 210 ASP A N 1
ATOM 1664 C CA . ASP A 1 210 ? -19.672 1.900 28.020 1.00 81.69 210 ASP A CA 1
ATOM 1665 C C . ASP A 1 210 ? -20.099 3.376 27.887 1.00 81.69 210 ASP A C 1
ATOM 1667 O O . ASP A 1 210 ? -21.164 3.775 28.362 1.00 81.69 210 ASP A O 1
ATOM 1671 N N . LEU A 1 211 ? -19.295 4.195 27.201 1.00 81.44 211 LEU A N 1
ATOM 1672 C CA . LEU A 1 211 ? -19.616 5.605 26.961 1.00 81.44 211 LEU A CA 1
ATOM 1673 C C . LEU A 1 211 ? -20.813 5.776 26.017 1.00 81.44 211 LEU A C 1
ATOM 1675 O O . LEU A 1 211 ? -21.691 6.595 26.286 1.00 81.44 211 LEU A O 1
ATOM 1679 N N . LEU A 1 212 ? -20.917 4.955 24.969 1.00 81.94 212 LEU A N 1
ATOM 1680 C CA . LEU A 1 212 ? -22.087 4.954 24.083 1.00 81.94 212 LEU A CA 1
ATOM 1681 C C . LEU A 1 212 ? -23.381 4.552 24.809 1.00 81.94 212 LEU A C 1
ATOM 1683 O O . LEU A 1 212 ? -24.442 5.101 24.506 1.00 81.94 212 LEU A O 1
ATOM 1687 N N . MET A 1 213 ? -23.306 3.639 25.784 1.00 77.19 213 MET A N 1
ATOM 1688 C CA . MET A 1 213 ? -24.443 3.301 26.650 1.00 77.19 213 MET A CA 1
ATOM 1689 C C . MET A 1 213 ? -24.901 4.504 27.481 1.00 77.19 213 MET A C 1
ATOM 1691 O O . MET A 1 213 ? -26.101 4.761 27.589 1.00 77.19 213 MET A O 1
ATOM 1695 N N . ILE A 1 214 ? -23.961 5.269 28.045 1.00 76.94 214 ILE A N 1
ATOM 1696 C CA . ILE A 1 214 ? -24.263 6.487 28.815 1.00 76.94 214 ILE A CA 1
ATOM 1697 C C . ILE A 1 214 ? -24.929 7.543 27.920 1.00 76.94 214 ILE A C 1
ATOM 1699 O O . ILE A 1 214 ? -25.929 8.149 28.317 1.00 76.94 214 ILE A O 1
ATOM 1703 N N . ASP A 1 215 ? -24.445 7.686 26.687 1.00 77.25 215 ASP A N 1
ATOM 1704 C CA . ASP A 1 215 ? -24.983 8.598 25.671 1.00 77.25 215 ASP A CA 1
ATOM 1705 C C . ASP A 1 215 ? -26.282 8.103 25.007 1.00 77.25 215 ASP A C 1
ATOM 1707 O O . ASP A 1 215 ? -26.784 8.726 24.068 1.00 77.25 215 ASP A O 1
ATOM 1711 N N . ARG A 1 216 ? -26.873 7.006 25.507 1.00 80.31 216 ARG A N 1
ATOM 1712 C CA . ARG A 1 216 ? -28.130 6.405 25.020 1.00 80.31 216 ARG A CA 1
ATOM 1713 C C . ARG A 1 216 ? -28.079 5.939 23.561 1.00 80.31 216 ARG A C 1
ATOM 1715 O O . ARG A 1 216 ? -29.097 5.930 22.871 1.00 80.31 216 ARG A O 1
ATOM 1722 N N . LYS A 1 217 ? -26.905 5.520 23.094 1.00 81.44 217 LYS A N 1
ATOM 1723 C CA . LYS A 1 217 ? -26.680 4.877 21.790 1.00 81.44 217 LYS A CA 1
ATOM 1724 C C . LYS A 1 217 ? -26.582 3.355 21.952 1.00 81.44 217 LYS A C 1
ATOM 1726 O O . LYS A 1 217 ? -25.605 2.730 21.543 1.00 81.44 217 LYS A O 1
ATOM 1731 N N . GLU A 1 218 ? -27.595 2.766 22.584 1.00 79.75 218 GLU A N 1
ATOM 1732 C CA . GLU A 1 218 ? -27.574 1.370 23.045 1.00 79.75 218 GLU A CA 1
ATOM 1733 C C . GLU A 1 218 ? -27.395 0.356 21.909 1.00 79.75 218 GLU A C 1
ATOM 1735 O O . GLU A 1 218 ? -26.621 -0.588 22.050 1.00 79.75 218 GLU A O 1
ATOM 1740 N N . ASP A 1 219 ? -28.052 0.564 20.766 1.00 80.88 219 ASP A N 1
ATOM 1741 C CA . ASP A 1 219 ? -27.970 -0.351 19.616 1.00 80.88 219 ASP A CA 1
ATOM 1742 C C . ASP A 1 219 ? -26.535 -0.468 19.076 1.00 80.88 219 ASP A C 1
ATOM 1744 O O . ASP A 1 219 ? -26.050 -1.554 18.739 1.00 80.88 219 ASP A O 1
ATOM 1748 N N . ILE A 1 220 ? -25.821 0.658 19.057 1.00 80.38 220 ILE A N 1
ATOM 1749 C CA . ILE A 1 220 ? -24.431 0.728 18.610 1.00 80.38 220 ILE A CA 1
ATOM 1750 C C . ILE A 1 220 ? -23.531 0.062 19.656 1.00 80.38 220 ILE A C 1
ATOM 1752 O O . ILE A 1 220 ? -22.731 -0.809 19.318 1.00 80.38 220 ILE A O 1
ATOM 1756 N N . ALA A 1 221 ? -23.697 0.398 20.937 1.00 77.50 221 ALA A N 1
ATOM 1757 C CA . ALA A 1 221 ? -22.908 -0.187 22.019 1.00 77.50 221 ALA A CA 1
ATOM 1758 C C . ALA A 1 221 ? -23.039 -1.720 22.088 1.00 77.50 221 ALA A C 1
ATOM 1760 O O . ALA A 1 221 ? -22.033 -2.422 22.200 1.00 77.50 221 ALA A O 1
ATOM 1761 N N . LYS A 1 222 ? -24.262 -2.254 21.944 1.00 79.06 222 LYS A N 1
ATOM 1762 C CA . LYS A 1 222 ? -24.532 -3.704 21.918 1.00 79.06 222 LYS A CA 1
ATOM 1763 C C . LYS A 1 222 ? -23.769 -4.417 20.803 1.00 79.06 222 LYS A C 1
ATOM 1765 O O . LYS A 1 222 ? -23.220 -5.494 21.039 1.00 79.06 222 LYS A O 1
ATOM 1770 N N . THR A 1 223 ? -23.673 -3.797 19.626 1.00 84.19 223 THR A N 1
ATOM 1771 C CA . THR A 1 223 ? -22.895 -4.330 18.496 1.00 84.19 223 THR A CA 1
ATOM 1772 C C . THR A 1 223 ? -21.422 -4.516 18.877 1.00 84.19 223 THR A C 1
ATOM 1774 O O . THR A 1 223 ? -20.840 -5.576 18.636 1.00 84.19 223 THR A O 1
ATOM 1777 N N . TYR A 1 224 ? -20.826 -3.524 19.542 1.00 82.81 224 TYR A N 1
ATOM 1778 C CA . TYR A 1 224 ? -19.415 -3.572 19.927 1.00 82.81 224 TYR A CA 1
ATOM 1779 C C . TYR A 1 224 ? -19.138 -4.476 21.127 1.00 82.81 224 TYR A C 1
ATOM 1781 O O . TYR A 1 224 ? -18.124 -5.173 21.116 1.00 82.81 224 TYR A O 1
ATOM 1789 N N . TYR A 1 225 ? -20.039 -4.569 22.108 1.00 78.94 225 TYR A N 1
ATOM 1790 C CA . TYR A 1 225 ? -19.925 -5.595 23.149 1.00 78.94 225 TYR A CA 1
ATOM 1791 C C . TYR A 1 225 ? -19.876 -6.997 22.531 1.00 78.94 225 TYR A C 1
ATOM 1793 O O . TYR A 1 225 ? -18.953 -7.760 22.818 1.00 78.94 225 TYR A O 1
ATOM 1801 N N . GLY A 1 226 ? -20.786 -7.303 21.598 1.00 75.81 226 GLY A N 1
ATOM 1802 C CA . GLY A 1 226 ? -20.796 -8.586 20.888 1.00 75.81 226 GLY A CA 1
ATOM 1803 C C . GLY A 1 226 ? -19.466 -8.923 20.197 1.00 75.81 226 GLY A C 1
ATOM 1804 O O . GLY A 1 226 ? -19.069 -10.086 20.157 1.00 75.81 226 GLY A O 1
ATOM 1805 N N . SER A 1 227 ? -18.724 -7.915 19.724 1.00 80.38 227 SER A N 1
ATOM 1806 C CA . SER A 1 227 ? -17.425 -8.106 19.057 1.00 80.38 227 SER A CA 1
ATOM 1807 C C . SER A 1 227 ? -16.283 -8.559 19.986 1.00 80.38 227 SER A C 1
ATOM 1809 O O . SER A 1 227 ? -15.313 -9.161 19.522 1.00 80.38 227 SER A O 1
ATOM 1811 N N . VAL A 1 228 ? -16.384 -8.307 21.297 1.00 78.06 228 VAL A N 1
ATOM 1812 C CA . VAL A 1 228 ? -15.353 -8.667 22.293 1.00 78.06 228 VAL A CA 1
ATOM 1813 C C . VAL A 1 228 ? -15.464 -10.139 22.724 1.00 78.06 228 VAL A C 1
ATOM 1815 O O . VAL A 1 228 ? -14.453 -10.767 23.075 1.00 78.06 228 VAL A O 1
ATOM 1818 N N . GLY A 1 229 ? -16.674 -10.700 22.621 1.00 68.94 229 GLY A N 1
ATOM 1819 C CA . GLY A 1 229 ? -17.041 -12.055 23.033 1.00 68.94 229 GLY A CA 1
ATOM 1820 C C . GLY A 1 229 ? -17.419 -12.152 24.516 1.00 68.94 229 GLY A C 1
ATOM 1821 O O . GLY A 1 229 ? -16.774 -11.550 25.375 1.00 68.94 229 GLY A O 1
ATOM 1822 N N . GLU A 1 230 ? -18.439 -12.960 24.818 1.00 66.19 230 GLU A N 1
ATOM 1823 C CA . GLU A 1 230 ? -19.069 -13.093 26.146 1.00 66.19 230 GLU A CA 1
ATOM 1824 C C . GLU A 1 230 ? -18.074 -13.383 27.283 1.00 66.19 230 GLU A C 1
ATOM 1826 O O . GLU A 1 230 ? -18.145 -12.771 28.346 1.00 66.19 230 GLU A O 1
ATOM 1831 N N . ASN A 1 231 ? -17.081 -14.248 27.054 1.00 63.22 231 ASN A N 1
ATOM 1832 C CA . ASN A 1 231 ? -16.092 -14.595 28.081 1.00 63.22 231 ASN A CA 1
ATOM 1833 C C . ASN A 1 231 ? -15.174 -13.421 28.460 1.00 63.22 231 ASN A C 1
ATOM 1835 O O . ASN A 1 231 ? -14.863 -13.242 29.634 1.00 63.22 231 ASN A O 1
ATOM 1839 N N . ALA A 1 232 ? -14.762 -12.604 27.486 1.00 59.81 232 ALA A N 1
ATOM 1840 C CA . ALA A 1 232 ? -13.908 -11.443 27.747 1.00 59.81 232 ALA A CA 1
ATOM 1841 C C . ALA A 1 232 ? -14.690 -10.305 28.415 1.00 59.81 232 ALA A C 1
ATOM 1843 O O . ALA A 1 232 ? -14.131 -9.576 29.229 1.00 59.81 232 ALA A O 1
ATOM 1844 N N . ILE A 1 233 ? -15.987 -10.188 28.113 1.00 61.81 233 ILE A N 1
ATOM 1845 C CA . ILE A 1 233 ? -16.902 -9.296 28.825 1.00 61.81 233 ILE A CA 1
ATOM 1846 C C . ILE A 1 233 ? -16.957 -9.682 30.310 1.00 61.81 233 ILE A C 1
ATOM 1848 O O . ILE A 1 233 ? -16.749 -8.826 31.163 1.00 61.81 233 ILE A O 1
ATOM 1852 N N . VAL A 1 234 ? -17.187 -10.960 30.633 1.00 61.16 234 VAL A N 1
ATOM 1853 C CA . VAL A 1 234 ? -17.269 -11.436 32.027 1.00 61.16 234 VAL A CA 1
ATOM 1854 C C . VAL A 1 234 ? -15.947 -11.237 32.776 1.00 61.16 234 VAL A C 1
ATOM 1856 O O . VAL A 1 234 ? -15.965 -10.767 33.912 1.00 61.16 234 VAL A O 1
ATOM 1859 N N . GLU A 1 235 ? -14.810 -11.535 32.145 1.00 59.09 235 GLU A N 1
ATOM 1860 C CA . GLU A 1 235 ? -13.474 -11.359 32.731 1.00 59.09 235 GLU A CA 1
ATOM 1861 C C . GLU A 1 235 ? -13.195 -9.879 33.062 1.00 59.09 235 GLU A C 1
ATOM 1863 O O . GLU A 1 235 ? -12.929 -9.544 34.215 1.00 59.09 235 GLU A O 1
ATOM 1868 N N . LEU A 1 236 ? -13.398 -8.967 32.106 1.00 56.53 236 LEU A N 1
ATOM 1869 C CA . LEU A 1 236 ? -13.152 -7.528 32.292 1.00 56.53 236 LEU A CA 1
ATOM 1870 C C . LEU A 1 236 ? -14.185 -6.847 33.211 1.00 56.53 236 LEU A C 1
ATOM 1872 O O . LEU A 1 236 ? -13.871 -5.877 33.902 1.00 56.53 236 LEU A O 1
ATOM 1876 N N . LEU A 1 237 ? -15.421 -7.350 33.260 1.00 54.53 237 LEU A N 1
ATOM 1877 C CA . LEU A 1 237 ? -16.439 -6.867 34.195 1.00 54.53 237 LEU A CA 1
ATOM 1878 C C . LEU A 1 237 ? -16.222 -7.381 35.611 1.00 54.53 237 LEU A C 1
ATOM 1880 O O . LEU A 1 237 ? -16.515 -6.652 36.553 1.00 54.53 237 LEU A O 1
ATOM 1884 N N . SER A 1 238 ? -15.698 -8.593 35.793 1.00 55.34 238 SER A N 1
ATOM 1885 C CA . SER A 1 238 ? -15.378 -9.100 37.130 1.00 55.34 238 SER A CA 1
ATOM 1886 C C . SER A 1 238 ? -14.331 -8.231 37.843 1.00 55.34 238 SER A C 1
ATOM 1888 O O . SER A 1 238 ? -14.394 -8.078 39.062 1.00 55.34 238 SER A O 1
ATOM 1890 N N . GLU A 1 239 ? -13.468 -7.548 37.082 1.00 51.88 239 GLU A N 1
ATOM 1891 C CA . GLU A 1 239 ? -12.540 -6.530 37.588 1.00 51.88 239 GLU A CA 1
ATOM 1892 C C . GLU A 1 239 ? -13.206 -5.159 37.846 1.00 51.88 239 GLU A C 1
ATOM 1894 O O . GLU A 1 239 ? -12.801 -4.442 38.763 1.00 51.88 239 GLU A O 1
ATOM 1899 N N . LYS A 1 240 ? -14.251 -4.785 37.088 1.00 46.44 240 LYS A N 1
ATOM 1900 C CA . LYS A 1 240 ? -14.907 -3.456 37.153 1.00 46.44 240 LYS A CA 1
ATOM 1901 C C . LYS A 1 240 ? -16.192 -3.380 37.997 1.00 46.44 240 LYS A C 1
ATOM 1903 O O . LYS A 1 240 ? -16.554 -2.292 38.445 1.00 46.44 240 LYS A O 1
ATOM 1908 N N . ILE A 1 241 ? -16.877 -4.498 38.262 1.00 48.03 241 ILE A N 1
ATOM 1909 C CA . ILE A 1 241 ? -18.129 -4.572 39.055 1.00 48.03 241 ILE A CA 1
ATOM 1910 C C . ILE A 1 241 ? -17.920 -4.145 40.523 1.00 48.03 241 ILE A C 1
ATOM 1912 O O . ILE A 1 241 ? -18.877 -3.831 41.226 1.00 48.03 241 ILE A O 1
ATOM 1916 N N . LEU A 1 242 ? -16.673 -3.999 40.973 1.00 43.03 242 LEU A N 1
ATOM 1917 C CA . LEU A 1 242 ? -16.330 -3.482 42.299 1.00 43.03 242 LEU A CA 1
ATOM 1918 C C . LEU A 1 242 ? -16.672 -1.993 42.544 1.00 43.03 242 LEU A C 1
ATOM 1920 O O . LEU A 1 242 ? -16.488 -1.535 43.668 1.00 43.03 242 LEU A O 1
ATOM 1924 N N . ILE A 1 243 ? -17.167 -1.229 41.553 1.00 43.94 243 ILE A N 1
ATOM 1925 C CA . ILE A 1 243 ? -17.311 0.243 41.677 1.00 43.94 243 ILE A CA 1
ATOM 1926 C C . ILE A 1 243 ? -18.765 0.766 41.715 1.00 43.94 243 ILE A C 1
ATOM 1928 O O . ILE A 1 243 ? -18.979 1.914 42.100 1.00 43.94 243 ILE A O 1
ATOM 1932 N N . LEU A 1 244 ? -19.799 -0.024 41.410 1.00 42.59 244 LEU A N 1
ATOM 1933 C CA . LEU A 1 244 ? -21.175 0.507 41.327 1.00 42.59 244 LEU A CA 1
ATOM 1934 C C . LEU A 1 244 ? -22.114 -0.062 42.396 1.00 42.59 244 LEU A C 1
ATOM 1936 O O . LEU A 1 244 ? -22.994 -0.869 42.112 1.00 42.59 244 LEU A O 1
ATOM 1940 N N . ASP A 1 245 ? -21.967 0.442 43.623 1.00 39.56 245 ASP A N 1
ATOM 1941 C CA . ASP A 1 245 ? -22.973 0.316 44.681 1.00 39.56 245 ASP A CA 1
ATOM 1942 C C . ASP A 1 245 ? -23.782 1.620 44.815 1.00 39.56 245 ASP A C 1
ATOM 1944 O O . ASP A 1 245 ? -23.334 2.574 45.452 1.00 39.56 245 ASP A O 1
ATOM 1948 N N . ASN A 1 246 ? -24.957 1.677 44.171 1.00 43.03 246 ASN A N 1
ATOM 1949 C CA . ASN A 1 246 ? -26.253 2.051 44.772 1.00 43.03 246 ASN A CA 1
ATOM 1950 C C . ASN A 1 246 ? -27.292 2.584 43.758 1.00 43.03 246 ASN A C 1
ATOM 1952 O O . ASN A 1 246 ? -27.117 3.615 43.116 1.00 43.03 246 ASN A O 1
ATOM 1956 N N . LYS A 1 247 ? -28.470 1.937 43.786 1.00 43.03 247 LYS A N 1
ATOM 1957 C CA . LYS A 1 247 ? -29.811 2.448 43.414 1.00 43.03 247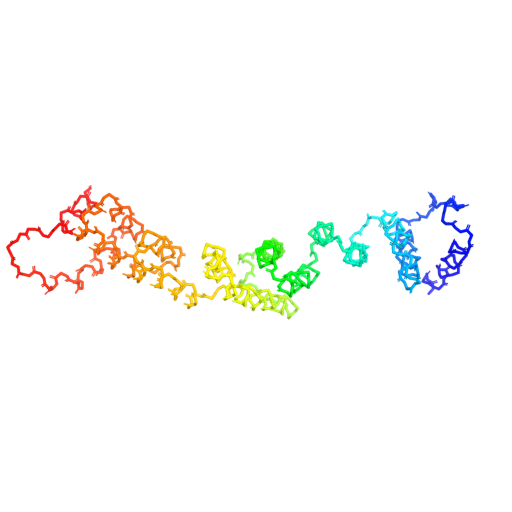 LYS A CA 1
ATOM 1958 C C . LYS A 1 247 ? -30.114 2.736 41.934 1.00 43.03 247 LYS A C 1
ATOM 1960 O O . LYS A 1 247 ? -30.648 3.791 41.603 1.00 43.03 247 LYS A O 1
ATOM 1965 N N . LYS A 1 248 ? -29.886 1.742 41.077 1.00 47.94 248 LYS A N 1
ATOM 1966 C CA . LYS A 1 248 ? -30.699 1.286 39.919 1.00 47.94 248 LYS A CA 1
ATOM 1967 C C . LYS A 1 248 ? -29.849 0.242 39.179 1.00 47.94 248 LYS A C 1
ATOM 1969 O O . LYS A 1 248 ? -28.625 0.364 39.242 1.00 47.94 248 LYS A O 1
ATOM 1974 N N . PRO A 1 249 ? -30.428 -0.785 38.529 1.00 50.38 249 PRO A N 1
ATOM 1975 C CA . PRO A 1 249 ? -29.634 -1.618 37.634 1.00 50.38 249 PRO A CA 1
ATOM 1976 C C . PRO A 1 249 ? -28.986 -0.686 36.607 1.00 50.38 249 PRO A C 1
ATOM 1978 O O . PRO A 1 249 ? -29.656 0.151 36.001 1.00 50.38 249 PRO A O 1
ATOM 1981 N N . SER A 1 250 ? -27.657 -0.731 36.525 1.00 55.34 250 SER A N 1
ATOM 1982 C CA . SER A 1 250 ? -26.928 0.064 35.544 1.00 55.34 250 SER A CA 1
ATOM 1983 C C . SER A 1 250 ? -27.466 -0.298 34.154 1.00 55.34 250 SER A C 1
ATOM 1985 O O . SER A 1 250 ? -27.594 -1.494 33.887 1.00 55.34 250 SER A O 1
ATOM 1987 N N . PRO A 1 251 ? -27.743 0.668 33.258 1.00 56.28 251 PRO A N 1
ATOM 1988 C CA . PRO A 1 251 ? -28.096 0.375 31.864 1.00 56.28 251 PRO A CA 1
ATOM 1989 C C . PRO A 1 251 ? -27.087 -0.574 31.199 1.00 56.28 251 PRO A C 1
ATOM 1991 O O . PRO A 1 251 ? -27.449 -1.400 30.367 1.00 56.28 251 PRO A O 1
ATOM 1994 N N . ILE A 1 252 ? -25.826 -0.509 31.646 1.00 55.41 252 ILE A N 1
ATOM 1995 C CA . ILE A 1 252 ? -24.747 -1.421 31.261 1.00 55.41 252 ILE A CA 1
ATOM 1996 C C . ILE A 1 252 ? -25.087 -2.863 31.676 1.00 55.41 252 ILE A C 1
ATOM 1998 O O . ILE A 1 252 ? -25.038 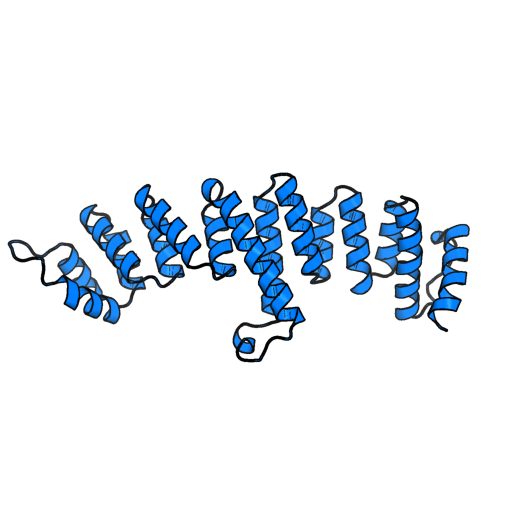-3.763 30.848 1.00 55.41 252 ILE A O 1
ATOM 2002 N N . LEU A 1 253 ? -25.507 -3.096 32.925 1.00 56.69 253 LEU A N 1
ATOM 2003 C CA . LEU A 1 253 ? -25.869 -4.431 33.427 1.00 56.69 253 LEU A CA 1
ATOM 2004 C C . LEU A 1 253 ? -27.119 -5.008 32.744 1.00 56.69 253 LEU A C 1
ATOM 2006 O O . LEU A 1 253 ? -27.178 -6.217 32.532 1.00 56.69 253 LEU A O 1
ATOM 2010 N N . GLU A 1 254 ? -28.098 -4.176 32.378 1.00 58.31 254 GLU A N 1
ATOM 2011 C CA . GLU A 1 254 ? -29.284 -4.627 31.632 1.00 58.31 254 GLU A CA 1
ATOM 2012 C C . GLU A 1 254 ? -28.931 -5.020 30.192 1.00 58.31 254 GLU A C 1
ATOM 2014 O O . GLU A 1 254 ? -29.267 -6.124 29.764 1.00 58.31 254 GLU A O 1
ATOM 2019 N N . ALA A 1 255 ? -28.173 -4.185 29.472 1.00 56.22 255 ALA A N 1
ATOM 2020 C CA . ALA A 1 255 ? -27.730 -4.504 28.114 1.00 56.22 255 ALA A CA 1
ATOM 2021 C C . ALA A 1 255 ? -26.836 -5.751 28.064 1.00 56.22 255 ALA A C 1
ATOM 2023 O O . ALA A 1 255 ? -26.965 -6.563 27.151 1.00 56.22 255 ALA A O 1
ATOM 2024 N N . LEU A 1 256 ? -25.972 -5.937 29.063 1.00 54.25 256 LEU A N 1
ATOM 2025 C CA . LEU A 1 256 ? -25.128 -7.124 29.193 1.00 54.25 256 LEU A CA 1
ATOM 2026 C C . LEU A 1 256 ? -25.930 -8.379 29.548 1.00 54.25 256 LEU A C 1
ATOM 2028 O O . LEU A 1 256 ? -25.653 -9.449 29.012 1.00 54.25 256 LEU A O 1
ATOM 2032 N N . SER A 1 257 ? -26.940 -8.262 30.417 1.00 58.69 257 SER A N 1
ATOM 2033 C CA . SER A 1 257 ? -27.832 -9.380 30.736 1.00 58.69 257 SER A CA 1
ATOM 2034 C C . SER A 1 257 ? -28.622 -9.860 29.521 1.00 58.69 257 SER A C 1
ATOM 2036 O O . SER A 1 257 ? -29.007 -11.026 29.504 1.00 58.69 257 SER A O 1
ATOM 2038 N N . ASP A 1 258 ? -28.906 -8.990 28.555 1.00 58.09 258 ASP A N 1
ATOM 2039 C CA . ASP A 1 258 ? -29.595 -9.366 27.321 1.00 58.09 258 ASP A CA 1
ATOM 2040 C C . ASP A 1 258 ? -28.656 -9.971 26.272 1.00 58.09 258 ASP A C 1
ATOM 2042 O O . ASP A 1 258 ? -29.113 -10.750 25.444 1.00 58.09 258 ASP A O 1
ATOM 2046 N N . ILE A 1 259 ? -27.356 -9.659 26.322 1.00 55.09 259 ILE A N 1
ATOM 2047 C CA . ILE A 1 259 ? -26.335 -10.287 25.467 1.00 55.09 259 ILE A CA 1
ATOM 2048 C C . ILE A 1 259 ? -25.970 -11.695 25.970 1.00 55.09 259 ILE A C 1
ATOM 2050 O O . ILE A 1 259 ? -25.678 -12.561 25.160 1.00 55.09 259 ILE A O 1
ATOM 2054 N N . LEU A 1 260 ? -25.988 -11.932 27.289 1.00 51.84 260 LEU A N 1
ATOM 2055 C CA . LEU A 1 260 ? -25.593 -13.207 27.917 1.00 51.84 260 LEU A CA 1
ATOM 2056 C C . LEU A 1 260 ? -26.720 -14.265 28.015 1.00 51.84 260 LEU A C 1
ATOM 2058 O O . LEU A 1 260 ? -26.510 -15.309 28.636 1.00 51.84 260 LEU A O 1
ATOM 2062 N N . LYS A 1 261 ? -27.921 -13.991 27.491 1.00 52.62 261 LYS A N 1
ATOM 2063 C CA . LYS A 1 261 ? -29.067 -14.925 27.469 1.00 52.62 261 LYS A CA 1
ATOM 2064 C C . LYS A 1 261 ? -29.142 -15.674 26.146 1.00 52.62 261 LYS A C 1
ATOM 2066 O O . LYS A 1 261 ? -29.460 -16.883 26.206 1.00 52.62 261 LYS A O 1
#

Sequence (261 aa):
MLVDHLRGLVLYVYRVGIDTVNLTGLEPDVMRAFCKQLGDIYAEEGSTNAALATYSLGETEPNYKSMALGYIKKDKPNEARDIFVRAKDLEGLIGLSDRFVKTGDLITAVDILLTAVDIYEEKVPRGSRLKILTPYQSQVEFSIREKLSYVANLVQDLDPDRAFECYFRAFNRIDANSLANGLFENGNYEKALDYWVRLGNKENVLYGADLLMIDRKEDIAKTYYGSVGENAIVELLSEKILILDNKKPSPILEALSDILK

Foldseek 3Di:
DLLVVLVVVLVVCLVVPVVVDDPVPDDLVSLQSSLQVNLVVCVVVVVLVSSLVSLVSSPDLVSLQVNLVSCVVVVNNVSSLVSCLVSLPLVSLLVSLVVCVVVVVLVVSLVSLVSNLVSLCVVQPPVNVVPDDDPVNVVSLLSSLVSLQVSLVVCCVPDVPSSLVSCVSSVVLVVLLVSLVVCVVVVVLLVSLVSCLSSLVLVVLLVSLLVCLVVVVLVSSLVSVVSNPLVNVCVVVVVVVVPDDDDDCRSVNVSNVVVVD

Secondary structure (DSSP, 8-state):
-HHHHHHHHHHHHHHH-GGGS--TTS-HHHHHHHHHHHHHHHHHTT-HHHHHHHHHTT-SHHHHHHHHHHHHHTT-HHHHHHHHHHTT-HHHHHHHHHHHHHTT-HHHHHHHHHHHHHHHHHHS-GGGGGSPPPHHHHHHHHHHHHHHHHHHHHHTTT-HHHHHHHHHHTT-HHHHHHHHHHHHHTT-HHHHHHHHHHHT-HHHHHHHHHHHHHTT-HHHHHHHHHHH-HHHHHHHHHHHGGG--SSS--HHHHHHHHH--

Radius of gyration: 27.75 Å; chains: 1; bounding box: 60×36×87 Å

pLDDT: mean 80.55, std 14.03, range [39.56, 95.56]